Protein AF-A0A1Y3MZJ4-F1 (afdb_monomer_lite)

Radius of gyration: 15.77 Å; chains: 1; bounding box: 39×34×40 Å

Secondary structure (DSSP, 8-state):
------TTTTTT-EEEEEES---S--TTS------S--HHHHHHHHHHH-TTT-SSTTSEEEEEE--S-HHHHHHHHHHHHHHTTT-GGGEEEEE--EEEE---HHHHHHHHHHHHHT-EEEEE--SS--B----TT-EEEGGGSTT-EEEEEESTT-TTS-BSTT--EEEE-EEEEEEEETTEEEEEEEESHHHHHHHHHHHHHHHH-

Sequence (209 aa):
NNYYYPSSAGKGINIYIIDSGIKLDHSDFDTYEGTNYNQHGMMAASVSGGKIFGAAKKANIHMISVDNFYSSIYVALDYIKNKEEKNPHKTVISISLGSYHEYDFIFQYKINELTNAGIIIFASAGNENSKLIKDYQNFYYFGDYDNVITVGATAKTSEFTNFGEYVDIYGPGYVLTEFLVNGSVYSYRNYGTSFASPLIAGVIATIMS

Foldseek 3Di:
DDDDFDPCLLAQAEEEEEEQDADALDPFAHGDDDDDDDQLSQQLQCCQAGCPNHSRVNHHYHYDHDPLEPVSVLVVLVVVCVVCVPPLLRYEYEYEGWDWDAADVVSLVSLVSSVVSNYQAEWEQFFQLEADDLDRRTGTIPLSHPRYAYEWADDPCSSGTHDYPSHNYYFHFWGWGWGDDPSDIDTDTGGGSSNRRSNVSNNVSSVSD

Structure (mmCIF, N/CA/C/O backbone):
data_AF-A0A1Y3MZJ4-F1
#
_entry.id   AF-A0A1Y3MZJ4-F1
#
loop_
_atom_site.group_PDB
_atom_site.id
_atom_site.type_symbol
_atom_site.label_atom_id
_atom_site.label_alt_id
_atom_site.label_comp_id
_atom_site.label_asym_id
_atom_site.label_entity_id
_atom_site.label_seq_id
_atom_site.pdbx_PDB_ins_code
_atom_site.Cartn_x
_atom_site.Cartn_y
_atom_site.Cartn_z
_atom_site.occupancy
_atom_site.B_iso_or_equiv
_atom_site.auth_seq_id
_atom_site.auth_comp_id
_atom_site.auth_asym_id
_atom_site.auth_atom_id
_atom_site.pdbx_PDB_model_num
ATOM 1 N N . ASN A 1 1 ? -6.233 -13.201 -21.784 1.00 56.72 1 ASN A N 1
ATOM 2 C CA . ASN A 1 1 ? -5.786 -12.472 -20.578 1.00 56.72 1 ASN A CA 1
ATOM 3 C C . ASN A 1 1 ? -7.004 -11.954 -19.840 1.00 56.72 1 ASN A C 1
ATOM 5 O O . ASN A 1 1 ? -7.394 -10.820 -20.065 1.00 56.72 1 ASN A O 1
ATOM 9 N N . ASN A 1 2 ? -7.629 -12.800 -19.020 1.00 81.44 2 ASN A N 1
ATOM 10 C CA . ASN A 1 2 ? -8.812 -12.429 -18.243 1.00 81.44 2 ASN A CA 1
ATOM 11 C C . ASN A 1 2 ? -8.404 -12.296 -16.774 1.00 81.44 2 ASN A C 1
ATOM 13 O O . ASN A 1 2 ? -7.657 -13.140 -16.281 1.00 81.44 2 ASN A O 1
ATOM 17 N N . TYR A 1 3 ? -8.895 -11.260 -16.097 1.00 85.88 3 TYR A N 1
ATOM 18 C CA . TYR A 1 3 ? -8.812 -11.124 -14.645 1.00 85.88 3 TYR A CA 1
ATOM 19 C C . TYR A 1 3 ? -10.191 -11.446 -14.065 1.00 85.88 3 TYR A C 1
ATOM 21 O O . TYR A 1 3 ? -11.159 -10.747 -14.360 1.00 85.88 3 TYR A O 1
ATOM 29 N N . TYR A 1 4 ? -10.290 -12.535 -13.302 1.00 91.25 4 TYR A N 1
ATOM 30 C CA . TYR A 1 4 ? -11.527 -12.954 -12.642 1.00 91.25 4 TYR A CA 1
ATOM 31 C C . TYR A 1 4 ? -11.486 -12.508 -11.183 1.00 91.25 4 TYR A C 1
ATOM 33 O O . TYR A 1 4 ? -10.521 -12.798 -10.480 1.00 91.25 4 TYR A O 1
ATOM 41 N N . TYR A 1 5 ? -12.526 -11.810 -10.739 1.00 92.19 5 TYR A N 1
ATOM 42 C CA . TYR A 1 5 ? -12.617 -11.232 -9.400 1.00 92.19 5 TYR A CA 1
ATOM 43 C C . TYR A 1 5 ? -14.074 -11.246 -8.907 1.00 92.19 5 TYR A C 1
ATOM 45 O O . TYR A 1 5 ? -14.996 -11.266 -9.732 1.00 92.19 5 TYR A O 1
ATOM 53 N N . PRO A 1 6 ? -14.314 -11.249 -7.581 1.00 92.38 6 PRO A N 1
ATOM 54 C CA . PRO A 1 6 ? -15.659 -11.164 -7.021 1.00 92.38 6 PRO A CA 1
ATOM 55 C C . PRO A 1 6 ? -16.387 -9.898 -7.476 1.00 92.38 6 PRO A C 1
ATOM 57 O O . PRO A 1 6 ? -15.786 -8.836 -7.634 1.00 92.38 6 PRO A O 1
ATOM 60 N N . SER A 1 7 ? -17.709 -9.968 -7.631 1.00 94.69 7 SER A N 1
ATOM 61 C CA . SER A 1 7 ? -18.509 -8.815 -8.064 1.00 94.69 7 SER A CA 1
ATOM 62 C C . SER A 1 7 ? -18.514 -7.654 -7.056 1.00 94.69 7 SER A C 1
ATOM 64 O O . SER A 1 7 ? -18.783 -6.512 -7.460 1.00 94.69 7 SER A O 1
ATOM 66 N N . SER A 1 8 ? -18.201 -7.922 -5.778 1.00 96.31 8 SER A N 1
ATOM 67 C CA . SER A 1 8 ? -17.979 -6.909 -4.737 1.00 96.31 8 SER A CA 1
ATOM 68 C C . SER A 1 8 ? -16.782 -6.019 -5.070 1.00 96.31 8 SER A C 1
ATOM 70 O O . SER A 1 8 ? -16.892 -4.806 -4.915 1.00 96.31 8 SER A O 1
ATOM 72 N N . ALA A 1 9 ? -15.706 -6.580 -5.631 1.00 96.06 9 ALA A N 1
ATOM 73 C CA . ALA A 1 9 ? -14.541 -5.867 -6.160 1.00 96.06 9 ALA A CA 1
ATOM 74 C C . ALA A 1 9 ? -13.964 -4.793 -5.210 1.00 96.06 9 ALA A C 1
ATOM 76 O O . ALA A 1 9 ? -13.559 -3.726 -5.668 1.00 96.06 9 ALA A O 1
ATOM 77 N N . GLY A 1 10 ? -13.956 -5.043 -3.897 1.00 97.69 10 GLY A N 1
ATOM 78 C CA . GLY A 1 10 ? -13.458 -4.097 -2.893 1.00 97.69 10 GLY A CA 1
ATOM 79 C C . GLY A 1 10 ? -14.480 -3.062 -2.419 1.00 97.69 10 GLY A C 1
ATOM 80 O O . GLY A 1 10 ? -14.121 -2.150 -1.679 1.00 97.69 10 GLY A O 1
ATOM 81 N N . LYS A 1 11 ? -15.752 -3.163 -2.827 1.00 97.81 11 LYS A N 1
ATOM 82 C CA . LYS A 1 11 ? -16.788 -2.184 -2.469 1.00 97.81 11 LYS A CA 1
ATOM 83 C C . LYS A 1 11 ? -16.874 -1.977 -0.956 1.00 97.81 11 LYS A C 1
ATOM 85 O O . LYS A 1 11 ? -17.185 -2.899 -0.211 1.00 97.81 11 LYS A O 1
ATOM 90 N N . GLY A 1 12 ? -16.704 -0.726 -0.530 1.00 96.75 12 GLY A N 1
ATOM 91 C CA . GLY A 1 12 ? -16.801 -0.328 0.875 1.00 96.75 12 GLY A CA 1
ATOM 92 C C . GLY A 1 12 ? -15.527 -0.546 1.693 1.00 96.75 12 GLY A C 1
ATOM 93 O O . GLY A 1 12 ? -15.575 -0.322 2.900 1.00 96.75 12 GLY A O 1
ATOM 94 N N . ILE A 1 13 ? -14.427 -0.953 1.054 1.00 98.56 13 ILE A N 1
ATOM 95 C CA . ILE A 1 13 ? -13.092 -1.015 1.655 1.00 98.56 13 ILE A CA 1
ATOM 96 C C . ILE A 1 13 ? -12.306 0.231 1.254 1.00 98.56 13 ILE A C 1
ATOM 98 O O . ILE A 1 13 ? -12.326 0.646 0.093 1.00 98.56 13 ILE A O 1
ATOM 102 N N . ASN A 1 14 ? -11.632 0.830 2.228 1.00 98.38 14 ASN A N 1
ATOM 103 C CA . ASN A 1 14 ? -10.731 1.956 2.052 1.00 98.38 14 ASN A CA 1
ATOM 104 C C . ASN A 1 14 ? -9.316 1.436 1.778 1.00 98.38 14 ASN A C 1
ATOM 106 O O . ASN A 1 14 ? -8.778 0.651 2.557 1.00 98.38 14 ASN A O 1
ATOM 110 N N . ILE A 1 15 ? -8.708 1.889 0.685 1.00 98.31 15 ILE A N 1
ATOM 111 C CA . ILE A 1 15 ? -7.300 1.643 0.368 1.00 98.31 15 ILE A CA 1
ATOM 112 C C . ILE A 1 15 ? -6.575 2.981 0.461 1.00 98.31 15 ILE A C 1
ATOM 114 O O . ILE A 1 15 ? -6.748 3.845 -0.401 1.00 98.31 15 ILE A O 1
ATOM 118 N N . TYR A 1 16 ? -5.761 3.146 1.498 1.00 97.75 16 TYR A N 1
ATOM 119 C CA . TYR A 1 16 ? -4.862 4.285 1.623 1.00 97.75 16 TYR A CA 1
ATOM 120 C C . TYR A 1 16 ? -3.547 3.989 0.915 1.00 97.75 16 TYR A C 1
ATOM 122 O O . TYR A 1 16 ? -2.858 3.024 1.237 1.00 97.75 16 TYR A O 1
ATOM 130 N N . ILE A 1 17 ? -3.185 4.840 -0.034 1.00 96.50 17 ILE A N 1
ATOM 131 C CA . ILE A 1 17 ? -1.880 4.833 -0.680 1.00 96.50 17 ILE A CA 1
ATOM 132 C C . ILE A 1 17 ? -1.070 5.967 -0.054 1.00 96.50 17 ILE A C 1
ATOM 134 O O . ILE A 1 17 ? -1.423 7.135 -0.214 1.00 96.50 17 ILE A O 1
ATOM 138 N N . ILE A 1 18 ? -0.018 5.624 0.690 1.00 94.81 18 ILE A N 1
ATOM 139 C CA . ILE A 1 18 ? 0.955 6.594 1.201 1.00 94.81 18 ILE A CA 1
ATOM 140 C C . ILE A 1 18 ? 2.094 6.643 0.188 1.00 94.81 18 ILE A C 1
ATOM 142 O O . ILE A 1 18 ? 2.888 5.707 0.082 1.00 94.81 18 ILE A O 1
ATOM 146 N N . ASP A 1 19 ? 2.127 7.716 -0.593 1.00 91.31 19 ASP A N 1
ATOM 147 C CA . ASP A 1 19 ? 3.085 7.906 -1.678 1.00 91.31 19 ASP A CA 1
ATOM 148 C C . ASP A 1 19 ? 3.299 9.410 -1.913 1.00 91.31 19 ASP A C 1
ATOM 150 O O . ASP A 1 19 ? 2.952 10.257 -1.099 1.00 91.31 19 ASP A O 1
ATOM 154 N N . SER A 1 20 ? 3.849 9.762 -3.057 1.00 74.38 20 SER A N 1
ATOM 155 C CA . SER A 1 20 ? 4.220 11.105 -3.481 1.00 74.38 20 SER A CA 1
ATOM 156 C C . SER A 1 20 ? 3.080 11.882 -4.174 1.00 74.38 20 SER A C 1
ATOM 158 O O . SER A 1 20 ? 3.331 12.890 -4.834 1.00 74.38 20 SER A O 1
ATOM 160 N N . GLY A 1 21 ? 1.823 11.432 -4.015 1.00 66.50 21 GLY A N 1
ATOM 161 C CA . GLY A 1 21 ? 0.603 12.149 -4.428 1.00 66.50 21 GLY A CA 1
ATOM 162 C C . GLY A 1 21 ? -0.174 11.549 -5.618 1.00 66.50 21 GLY A C 1
ATOM 163 O O . GLY A 1 21 ? 0.277 10.620 -6.286 1.00 66.50 21 GLY A O 1
ATOM 164 N N . ILE A 1 22 ? -1.376 12.090 -5.887 1.00 60.28 22 ILE A N 1
ATOM 165 C CA . ILE A 1 22 ? -2.246 11.787 -7.049 1.00 60.28 22 ILE A CA 1
ATOM 166 C C . ILE A 1 22 ? -2.694 13.105 -7.688 1.00 60.28 22 ILE A C 1
ATOM 168 O O . ILE A 1 22 ? -3.007 14.063 -6.983 1.00 60.28 22 ILE A O 1
ATOM 172 N N . LYS A 1 23 ? -2.789 13.140 -9.026 1.00 55.78 23 LYS A N 1
ATOM 173 C CA . LYS A 1 23 ? -3.451 14.231 -9.755 1.00 55.78 23 LYS A CA 1
ATOM 174 C C . LYS A 1 23 ? -4.944 13.942 -9.943 1.00 55.78 23 LYS A C 1
ATOM 176 O O . LYS A 1 23 ? -5.327 12.875 -10.409 1.00 55.78 23 LYS A O 1
ATOM 181 N N . LEU A 1 24 ? -5.765 14.941 -9.637 1.00 60.50 24 LEU A N 1
ATOM 182 C CA . LEU A 1 24 ? -7.187 14.793 -9.310 1.00 60.50 24 LEU A CA 1
ATOM 183 C C . LEU A 1 24 ? -8.156 14.939 -10.480 1.00 60.50 24 LEU A C 1
ATOM 185 O O . LEU A 1 24 ? -9.349 15.023 -10.258 1.00 60.50 24 LEU A O 1
ATOM 189 N N . ASP A 1 25 ? -7.662 14.895 -11.714 1.00 57.97 25 ASP A N 1
ATOM 190 C CA . ASP A 1 25 ? -8.491 14.869 -12.925 1.00 57.97 25 ASP A CA 1
ATOM 191 C C . ASP A 1 25 ? -8.202 13.593 -13.732 1.00 57.97 25 ASP A C 1
ATOM 193 O O . ASP A 1 25 ? -7.981 13.635 -14.944 1.00 57.97 25 ASP A O 1
ATOM 197 N N . HIS A 1 26 ? -8.104 12.445 -13.051 1.00 55.84 26 HIS A N 1
ATOM 198 C CA . HIS A 1 26 ? -7.892 11.147 -13.695 1.00 55.84 26 HIS A CA 1
ATOM 199 C C . HIS A 1 26 ? -9.198 10.369 -13.735 1.00 55.84 26 HIS A C 1
ATOM 201 O O . HIS A 1 26 ? -9.797 10.104 -12.699 1.00 55.84 26 HIS A O 1
ATOM 207 N N . SER A 1 27 ? -9.580 9.878 -14.913 1.00 63.12 27 SER A N 1
ATOM 208 C CA . SER A 1 27 ? -10.789 9.054 -15.093 1.00 63.12 27 SER A CA 1
ATOM 209 C C . SER A 1 27 ? -10.840 7.760 -14.253 1.00 63.12 27 SER A C 1
ATOM 211 O O . SER A 1 27 ? -11.889 7.117 -14.156 1.00 63.12 27 SER A O 1
ATOM 213 N N . ASP A 1 28 ? -9.722 7.410 -13.612 1.00 58.75 28 ASP A N 1
ATOM 214 C CA . ASP A 1 28 ? -9.527 6.172 -12.852 1.00 58.75 28 ASP A CA 1
ATOM 215 C C . ASP A 1 28 ? -9.888 6.359 -11.358 1.00 58.75 28 ASP A C 1
ATOM 217 O O . ASP A 1 28 ? -10.124 5.363 -10.680 1.00 58.75 28 ASP A O 1
ATOM 221 N N . PHE A 1 29 ? -10.044 7.605 -10.862 1.00 57.31 29 PHE A N 1
ATOM 222 C CA . PHE A 1 29 ? -10.305 7.932 -9.442 1.00 57.31 29 PHE A CA 1
ATOM 223 C C . PHE A 1 29 ? -11.439 8.961 -9.240 1.00 57.31 29 PHE A C 1
ATOM 225 O O . PHE A 1 29 ? -11.755 9.726 -10.150 1.00 57.31 29 PHE A O 1
ATOM 232 N N . ASP A 1 30 ? -12.019 8.996 -8.033 1.00 46.81 30 ASP A N 1
ATOM 233 C CA . ASP A 1 30 ? -12.902 10.073 -7.543 1.00 46.81 30 ASP A CA 1
ATOM 234 C C . ASP A 1 30 ? -12.058 11.120 -6.763 1.00 46.81 30 ASP A C 1
ATOM 236 O O . ASP A 1 30 ? -11.029 10.777 -6.182 1.00 46.81 30 ASP A O 1
ATOM 240 N N . THR A 1 31 ? -12.420 12.409 -6.792 1.00 42.94 31 THR A N 1
ATOM 241 C CA . THR A 1 31 ? -11.481 13.535 -6.557 1.00 42.94 31 THR A CA 1
ATOM 242 C C . THR A 1 31 ? -11.418 14.058 -5.098 1.00 42.94 31 THR A C 1
ATOM 244 O O . THR A 1 31 ? -12.450 14.252 -4.460 1.00 42.94 31 THR A O 1
ATOM 247 N N . TYR A 1 32 ? -10.209 14.332 -4.562 1.00 42.41 32 TYR A N 1
ATOM 248 C CA . TYR A 1 32 ? -9.945 15.060 -3.292 1.00 42.41 32 TYR A CA 1
ATOM 249 C C . TYR A 1 32 ? -8.572 15.775 -3.304 1.00 42.41 32 TYR A C 1
ATOM 251 O O . TYR A 1 32 ? -7.587 15.142 -3.654 1.00 42.41 32 TYR A O 1
ATOM 259 N N . GLU A 1 33 ? -8.491 17.058 -2.908 1.00 37.47 33 GLU A N 1
ATOM 260 C CA . GLU A 1 33 ? -7.301 17.941 -3.024 1.00 37.47 33 GLU A CA 1
ATOM 261 C C . GLU A 1 33 ? -5.979 17.370 -2.453 1.00 37.47 33 GLU A C 1
ATOM 263 O O . GLU A 1 33 ? -5.905 16.951 -1.300 1.00 37.47 33 GLU A O 1
ATOM 268 N N . GLY A 1 34 ? -4.906 17.413 -3.257 1.00 42.31 34 GLY A N 1
ATOM 269 C CA . GLY A 1 34 ? -3.565 16.910 -2.948 1.00 42.31 34 GLY A CA 1
ATOM 270 C C . GLY A 1 34 ? -2.482 17.646 -3.752 1.00 42.31 34 GLY A C 1
ATOM 271 O O . GLY A 1 34 ? -2.758 18.221 -4.807 1.00 42.31 34 GLY A O 1
ATOM 272 N N . THR A 1 35 ? -1.261 17.687 -3.214 1.00 41.69 35 THR A N 1
ATOM 273 C CA . THR A 1 35 ? -0.122 18.493 -3.690 1.00 41.69 35 THR A CA 1
ATOM 274 C C . THR A 1 35 ? 0.555 17.946 -4.962 1.00 41.69 35 THR A C 1
ATOM 276 O O . THR A 1 35 ? 0.310 16.833 -5.418 1.00 41.69 35 THR A O 1
ATOM 279 N N . ASN A 1 36 ? 1.386 18.792 -5.582 1.00 47.44 36 ASN A N 1
ATOM 280 C CA . ASN A 1 36 ? 1.939 18.629 -6.929 1.00 47.44 36 ASN A CA 1
ATOM 281 C C . ASN A 1 36 ? 2.998 17.506 -7.087 1.00 47.44 36 ASN A C 1
ATOM 283 O O . ASN A 1 36 ? 4.015 17.507 -6.404 1.00 47.44 36 ASN A O 1
ATOM 287 N N . TYR A 1 37 ? 2.780 16.693 -8.132 1.00 51.88 37 TYR A N 1
ATOM 288 C CA . TYR A 1 37 ? 3.683 15.832 -8.922 1.00 51.88 37 TYR A CA 1
ATOM 289 C C . TYR A 1 37 ? 4.456 14.680 -8.255 1.00 51.88 37 TYR A C 1
ATOM 291 O O . TYR A 1 37 ? 5.655 14.784 -8.008 1.00 51.88 37 TYR A O 1
ATOM 299 N N . ASN A 1 38 ? 3.855 13.486 -8.299 1.00 62.56 38 ASN A N 1
ATOM 300 C CA . ASN A 1 38 ? 4.551 12.299 -8.800 1.00 62.56 38 ASN A CA 1
ATOM 301 C C . ASN A 1 38 ? 3.565 11.328 -9.470 1.00 62.56 38 ASN A C 1
ATOM 303 O O . ASN A 1 38 ? 2.469 11.073 -8.978 1.00 62.56 38 ASN A O 1
ATOM 307 N N . GLN A 1 39 ? 3.955 10.782 -10.621 1.00 81.69 39 GLN A N 1
ATOM 308 C CA . GLN A 1 39 ? 3.193 9.742 -11.312 1.00 81.69 39 GLN A CA 1
ATOM 309 C C . GLN A 1 39 ? 3.188 8.435 -10.512 1.00 81.69 39 GLN A C 1
ATOM 311 O O . GLN A 1 39 ? 2.255 7.655 -10.651 1.00 81.69 39 GLN A O 1
ATOM 316 N N . HIS A 1 40 ? 4.188 8.212 -9.658 1.00 89.75 40 HIS A N 1
ATOM 317 C CA . HIS A 1 40 ? 4.358 6.978 -8.902 1.00 89.75 40 HIS A CA 1
ATOM 318 C C . HIS A 1 40 ? 3.142 6.633 -8.025 1.00 89.75 40 HIS A C 1
ATOM 320 O O . HIS A 1 40 ? 2.563 5.561 -8.195 1.00 89.75 40 HIS A O 1
ATOM 326 N N . GLY A 1 41 ? 2.673 7.560 -7.183 1.00 90.00 41 GLY A N 1
ATOM 327 C CA . GLY A 1 41 ? 1.499 7.334 -6.332 1.00 90.00 41 GLY A CA 1
ATOM 328 C C . GLY A 1 41 ? 0.212 7.083 -7.120 1.00 90.00 41 GLY A C 1
ATOM 329 O O . GLY A 1 41 ? -0.605 6.244 -6.749 1.00 90.00 41 GLY A O 1
ATOM 330 N N . MET A 1 42 ? 0.060 7.749 -8.263 1.00 89.19 42 MET A N 1
ATOM 331 C CA . MET A 1 42 ? -1.049 7.532 -9.193 1.00 89.19 42 MET A CA 1
ATOM 332 C C . MET A 1 42 ? -0.980 6.155 -9.869 1.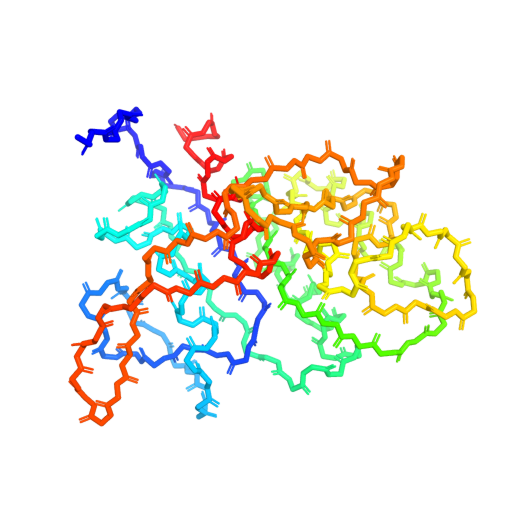00 89.19 42 MET A C 1
ATOM 334 O O . MET A 1 42 ? -1.993 5.466 -9.959 1.00 89.19 42 MET A O 1
ATOM 338 N N . MET A 1 43 ? 0.213 5.712 -10.268 1.00 93.00 43 MET A N 1
ATOM 339 C CA . MET A 1 43 ? 0.437 4.367 -10.798 1.00 93.00 43 MET A CA 1
ATOM 340 C C . MET A 1 43 ? 0.153 3.290 -9.740 1.00 93.00 43 MET A C 1
ATOM 342 O O . MET A 1 43 ? -0.484 2.285 -10.057 1.00 93.00 43 MET A O 1
ATOM 346 N N . ALA A 1 44 ? 0.575 3.512 -8.490 1.00 95.06 44 ALA A N 1
ATOM 347 C CA . ALA A 1 44 ? 0.281 2.640 -7.352 1.00 95.06 44 ALA A CA 1
ATOM 348 C C . ALA A 1 44 ? -1.231 2.553 -7.082 1.00 95.06 44 ALA A C 1
ATOM 350 O O . ALA A 1 44 ? -1.785 1.462 -6.954 1.00 95.06 44 ALA A O 1
ATOM 351 N N . ALA A 1 45 ? -1.926 3.691 -7.078 1.00 94.25 45 ALA A N 1
ATOM 352 C CA . ALA A 1 45 ? -3.379 3.745 -6.951 1.00 94.25 45 ALA A CA 1
ATOM 353 C C . ALA A 1 45 ? -4.106 3.040 -8.112 1.00 94.25 45 ALA A C 1
ATOM 355 O O . ALA A 1 45 ? -5.113 2.358 -7.903 1.00 94.25 45 ALA A O 1
ATOM 356 N N . SER A 1 46 ? -3.577 3.154 -9.334 1.00 94.62 46 SER A N 1
ATOM 357 C CA . SER A 1 46 ? -4.178 2.544 -10.523 1.00 94.62 46 SER A CA 1
ATOM 358 C C . SER A 1 46 ? -4.178 1.018 -10.430 1.00 94.62 46 SER A C 1
ATOM 360 O O . SER A 1 46 ? -5.180 0.383 -10.750 1.00 94.62 46 SER A O 1
ATOM 362 N N . VAL A 1 47 ? -3.103 0.408 -9.917 1.00 96.62 47 VAL A N 1
ATOM 363 C CA . VAL A 1 47 ? -3.018 -1.059 -9.769 1.00 96.62 47 VAL A CA 1
ATOM 364 C C . VAL A 1 47 ? -3.730 -1.600 -8.531 1.00 96.62 47 VAL A C 1
ATOM 366 O O . VAL A 1 47 ? -4.121 -2.770 -8.522 1.00 96.62 47 VAL A O 1
ATOM 369 N N . SER A 1 48 ? -3.950 -0.778 -7.502 1.00 97.38 48 SER A N 1
ATOM 370 C CA . SER A 1 48 ? -4.695 -1.199 -6.313 1.00 97.38 48 SER A CA 1
ATOM 371 C C . SER A 1 48 ? -6.202 -1.213 -6.564 1.00 97.38 48 SER A C 1
ATOM 373 O O . SER A 1 48 ? -6.830 -2.263 -6.425 1.00 97.38 48 SER A O 1
ATOM 375 N N . GLY A 1 49 ? -6.784 -0.089 -6.989 1.00 95.62 49 GLY A N 1
ATOM 376 C CA . GLY A 1 49 ? -8.238 0.059 -7.136 1.00 95.62 49 GLY A CA 1
ATOM 377 C C . GLY A 1 49 ? -8.698 0.874 -8.338 1.00 95.62 49 GLY A C 1
ATOM 378 O O . GLY A 1 49 ? -9.884 1.182 -8.433 1.00 95.62 49 GLY A O 1
ATOM 379 N N . GLY A 1 50 ? -7.804 1.168 -9.284 1.00 92.62 50 GLY A N 1
ATOM 380 C CA . GLY A 1 50 ? -8.186 1.722 -10.579 1.00 92.62 50 GLY A CA 1
ATOM 381 C C . GLY A 1 50 ? -9.256 0.883 -11.292 1.00 92.62 50 GLY A C 1
ATOM 382 O O . GLY A 1 50 ? -9.271 -0.354 -11.254 1.00 92.62 50 GLY A O 1
ATOM 383 N N . LYS A 1 51 ? -10.159 1.550 -12.002 1.00 90.38 51 LYS A N 1
ATOM 384 C CA . LYS A 1 51 ? -11.218 0.939 -12.813 1.00 90.38 51 LYS A CA 1
ATOM 385 C C . LYS A 1 51 ? -10.625 0.067 -13.918 1.00 90.38 51 LYS A C 1
ATOM 387 O O . LYS A 1 51 ? -11.165 -1.012 -14.188 1.00 90.38 51 LYS A O 1
ATOM 392 N N . ILE A 1 52 ? -9.496 0.462 -14.509 1.00 90.19 52 ILE A N 1
ATOM 393 C CA . ILE A 1 52 ? -8.891 -0.249 -15.648 1.00 90.19 52 ILE A CA 1
ATOM 394 C C . ILE A 1 52 ? -7.921 -1.345 -15.186 1.00 90.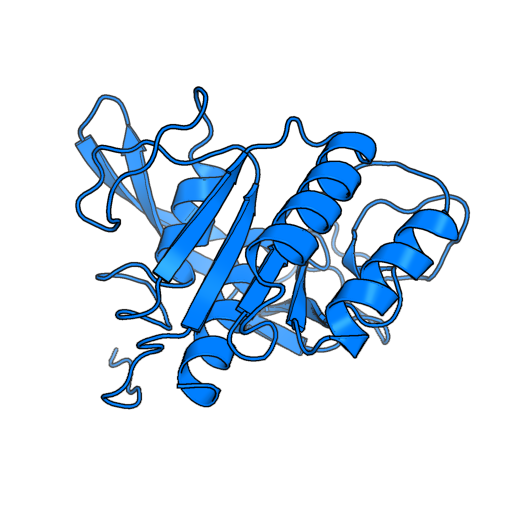19 52 ILE A C 1
ATOM 396 O O . ILE A 1 52 ? -8.203 -2.529 -15.406 1.00 90.19 52 ILE A O 1
ATOM 400 N N . PHE A 1 53 ? -6.842 -1.002 -14.477 1.00 93.56 53 PHE A N 1
ATOM 401 C CA . PHE A 1 53 ? -5.811 -1.973 -14.063 1.00 93.56 53 PHE A CA 1
ATOM 402 C C . PHE A 1 53 ? -5.890 -2.423 -12.601 1.00 93.56 53 PHE A C 1
ATOM 404 O O . PHE A 1 53 ? -5.170 -3.343 -12.217 1.00 93.56 53 PHE A O 1
ATOM 411 N N . GLY A 1 54 ? -6.796 -1.848 -11.810 1.00 95.62 54 GLY A N 1
ATOM 412 C CA . GLY A 1 54 ? -6.891 -2.141 -10.385 1.00 95.62 54 GLY A CA 1
ATOM 413 C C . GLY A 1 54 ? -7.433 -3.529 -10.080 1.00 95.62 54 GLY A C 1
ATOM 414 O O . GLY A 1 54 ? -8.326 -4.029 -10.781 1.00 95.62 54 GLY A O 1
ATOM 415 N N . ALA A 1 55 ? -6.920 -4.116 -8.999 1.00 97.31 55 ALA A N 1
ATOM 416 C CA . ALA A 1 55 ? -7.444 -5.345 -8.414 1.00 97.31 55 ALA A CA 1
ATOM 417 C C . ALA A 1 55 ? -8.823 -5.118 -7.756 1.00 97.31 55 ALA A C 1
ATOM 419 O O . ALA A 1 55 ? -9.776 -5.850 -8.027 1.00 97.31 55 ALA A O 1
ATOM 420 N N . ALA A 1 56 ? -8.968 -4.053 -6.963 1.00 97.81 56 ALA A N 1
ATOM 421 C CA . ALA A 1 56 ? -10.186 -3.689 -6.235 1.00 97.81 56 ALA A CA 1
ATOM 422 C C . ALA A 1 56 ? -10.948 -2.535 -6.899 1.00 97.81 56 ALA A C 1
ATOM 424 O O . ALA A 1 56 ? -11.022 -1.424 -6.381 1.00 97.81 56 ALA A O 1
ATOM 425 N N . LYS A 1 57 ? -11.552 -2.807 -8.056 1.00 96.12 57 LYS A N 1
ATOM 426 C CA . LYS A 1 57 ? -12.171 -1.797 -8.941 1.00 96.12 57 LYS A CA 1
ATOM 427 C C . LYS A 1 57 ? -13.326 -0.976 -8.345 1.00 96.12 57 LYS A C 1
ATOM 429 O O . LYS A 1 57 ? -13.840 -0.082 -9.014 1.00 96.12 57 LYS A O 1
ATOM 434 N N . LYS A 1 58 ? -13.822 -1.332 -7.159 1.00 96.69 58 LYS A N 1
ATOM 435 C CA . LYS A 1 58 ? -14.906 -0.638 -6.443 1.00 96.69 58 LYS A CA 1
ATOM 436 C C . LYS A 1 58 ? -14.493 -0.185 -5.037 1.00 96.69 58 LYS A C 1
ATOM 438 O O . LYS A 1 58 ? -15.367 0.239 -4.281 1.00 96.69 58 LYS A O 1
ATOM 443 N N . ALA A 1 59 ? -13.218 -0.310 -4.671 1.00 97.75 59 ALA A N 1
ATOM 444 C CA . ALA A 1 59 ? -12.712 0.215 -3.409 1.00 97.75 59 ALA A CA 1
ATOM 445 C C . ALA A 1 59 ? -12.646 1.746 -3.417 1.00 97.75 59 ALA A C 1
ATOM 447 O O . ALA A 1 59 ? -12.576 2.377 -4.472 1.00 97.75 59 ALA A O 1
ATOM 448 N N . ASN A 1 60 ? -12.645 2.334 -2.223 1.00 95.94 60 ASN A N 1
ATOM 449 C CA . ASN A 1 60 ? -12.421 3.762 -2.047 1.00 95.94 60 ASN A CA 1
ATOM 450 C 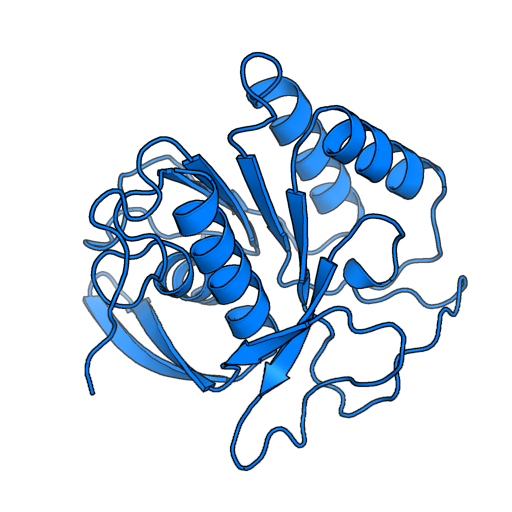C . ASN A 1 60 ? -10.908 3.997 -1.970 1.00 95.94 60 ASN A C 1
ATOM 452 O O . ASN A 1 60 ? -10.270 3.594 -0.995 1.00 95.94 60 ASN A O 1
ATOM 456 N N . ILE A 1 61 ? -10.331 4.627 -2.990 1.00 95.00 61 ILE A N 1
ATOM 457 C CA . ILE A 1 61 ? -8.915 4.998 -2.986 1.00 95.00 61 ILE A CA 1
ATOM 458 C C . ILE A 1 61 ? -8.735 6.329 -2.258 1.00 95.00 61 ILE A C 1
ATOM 460 O O . ILE A 1 61 ? -9.368 7.323 -2.609 1.00 95.00 61 ILE A O 1
ATOM 464 N N . HIS A 1 62 ? -7.823 6.356 -1.289 1.00 93.31 62 HIS A N 1
ATOM 465 C CA . HIS A 1 62 ? -7.400 7.559 -0.578 1.00 93.31 62 HIS A CA 1
ATOM 466 C C . HIS A 1 62 ? -5.897 7.740 -0.773 1.00 93.31 62 HIS A C 1
ATOM 468 O O . HIS A 1 62 ? -5.125 6.832 -0.480 1.00 93.31 62 HIS A O 1
ATOM 474 N N . MET A 1 63 ? -5.456 8.902 -1.246 1.00 90.81 63 MET A N 1
ATOM 475 C CA . MET A 1 63 ? -4.029 9.220 -1.330 1.00 90.81 63 MET A CA 1
ATOM 476 C C . MET A 1 63 ? -3.608 10.084 -0.150 1.00 90.81 63 MET A C 1
ATOM 478 O O . MET A 1 63 ? -4.214 11.127 0.094 1.00 90.81 63 MET A O 1
ATOM 482 N N . ILE A 1 64 ? -2.526 9.694 0.520 1.00 90.81 64 ILE A N 1
ATOM 483 C CA . ILE A 1 64 ? -1.812 10.541 1.472 1.00 90.81 64 ILE A CA 1
ATOM 484 C C . ILE A 1 64 ? -0.461 10.887 0.857 1.00 90.81 64 ILE A C 1
ATOM 486 O O . ILE A 1 64 ? 0.440 10.052 0.801 1.00 90.81 64 ILE A O 1
ATOM 490 N N . SER A 1 65 ? -0.346 12.122 0.366 1.00 86.75 65 SER A N 1
ATOM 491 C CA . SER A 1 65 ? 0.900 12.615 -0.212 1.00 86.75 65 SER A CA 1
ATOM 492 C C . SER A 1 65 ? 1.909 12.925 0.891 1.00 86.75 65 SER A C 1
ATOM 494 O O . SER A 1 65 ? 1.613 13.716 1.787 1.00 86.75 65 SER A O 1
ATOM 496 N N . VAL A 1 66 ? 3.109 12.363 0.790 1.00 85.75 66 VAL A N 1
ATOM 497 C CA . VAL A 1 66 ? 4.243 12.622 1.687 1.00 85.75 66 VAL A CA 1
ATOM 498 C C . VAL A 1 66 ? 5.483 13.023 0.887 1.00 85.75 66 VAL A C 1
ATOM 500 O O . VAL A 1 66 ? 5.577 12.790 -0.315 1.00 85.75 66 VAL A O 1
ATOM 503 N N . ASP A 1 67 ? 6.450 13.632 1.562 1.00 80.12 67 ASP A N 1
ATOM 504 C CA . ASP A 1 67 ? 7.748 14.058 1.021 1.00 80.12 67 ASP A CA 1
ATOM 505 C C . ASP A 1 67 ? 8.852 12.995 1.198 1.00 80.12 67 ASP A C 1
ATOM 507 O O . ASP A 1 67 ? 10.041 13.298 1.127 1.00 80.12 67 ASP A O 1
ATOM 511 N N . ASN A 1 68 ? 8.454 11.737 1.413 1.00 78.38 68 ASN A N 1
ATOM 512 C CA . ASN A 1 68 ? 9.316 10.575 1.656 1.00 78.38 68 ASN A CA 1
ATOM 513 C C . ASN A 1 68 ? 10.224 10.685 2.893 1.00 78.38 68 ASN A C 1
ATOM 515 O O . ASN A 1 68 ? 11.101 9.837 3.085 1.00 78.38 68 ASN A O 1
ATOM 519 N N . PHE A 1 69 ? 10.005 11.668 3.771 1.00 85.00 69 PHE A N 1
ATOM 520 C CA . PHE A 1 69 ? 10.607 11.645 5.096 1.00 85.00 69 PHE A CA 1
ATOM 521 C C . PHE A 1 69 ? 9.849 10.687 6.009 1.00 85.00 69 PHE A C 1
ATOM 523 O O . PHE A 1 69 ? 8.618 10.655 6.054 1.00 85.00 69 PHE A O 1
ATOM 530 N N . TYR A 1 70 ? 10.621 9.939 6.789 1.00 88.19 70 TYR A N 1
ATOM 531 C CA . TYR A 1 70 ? 10.137 9.050 7.836 1.00 88.19 70 TYR A CA 1
ATOM 532 C C . TYR A 1 70 ? 9.080 9.709 8.753 1.00 88.19 70 TYR A C 1
ATOM 534 O O . TYR A 1 70 ? 8.025 9.130 9.017 1.00 88.19 70 TYR A O 1
ATOM 542 N N . SER A 1 71 ? 9.305 10.963 9.164 1.00 89.38 71 SER A N 1
ATOM 543 C CA . SER A 1 71 ? 8.371 11.726 10.005 1.00 89.38 71 SER A CA 1
ATOM 544 C C . SER A 1 71 ? 7.013 11.959 9.335 1.00 89.38 71 SER A C 1
ATOM 546 O O . SER A 1 71 ? 5.978 11.858 9.993 1.00 89.38 71 SER A O 1
ATOM 548 N N . SER A 1 72 ? 6.987 12.227 8.030 1.00 88.81 72 SER A N 1
ATOM 549 C CA . SER A 1 72 ? 5.747 12.434 7.274 1.00 88.81 72 SER A CA 1
ATOM 550 C C . SER A 1 72 ? 4.918 11.158 7.178 1.00 88.81 72 SER A C 1
ATOM 552 O O . SER A 1 72 ? 3.690 11.209 7.229 1.00 88.81 72 SER A O 1
ATOM 554 N N . ILE A 1 73 ? 5.576 9.999 7.113 1.00 92.81 73 ILE A N 1
ATOM 555 C CA . ILE A 1 73 ? 4.907 8.694 7.099 1.00 92.81 73 ILE A CA 1
ATOM 556 C C . ILE A 1 73 ? 4.313 8.390 8.477 1.00 92.81 73 ILE A C 1
ATOM 558 O O . ILE A 1 73 ? 3.169 7.948 8.558 1.00 92.81 73 ILE A O 1
ATOM 562 N N . TYR A 1 74 ? 5.013 8.723 9.565 1.00 94.12 74 TYR A N 1
ATOM 563 C CA . TYR A 1 74 ? 4.448 8.619 10.914 1.00 94.12 74 TYR A CA 1
ATOM 564 C C . TYR A 1 74 ? 3.174 9.469 11.071 1.00 94.12 74 TYR A C 1
ATOM 566 O O . TYR A 1 74 ? 2.148 8.981 11.551 1.00 94.12 74 TYR A O 1
ATOM 574 N N . VAL A 1 75 ? 3.213 10.729 10.620 1.00 93.88 75 VAL A N 1
ATOM 575 C CA . VAL A 1 75 ? 2.054 11.642 10.653 1.00 93.88 75 VAL A CA 1
ATOM 576 C C . VAL A 1 75 ? 0.906 11.115 9.786 1.00 93.88 75 VAL A C 1
ATOM 578 O O . VAL A 1 75 ? -0.254 11.199 10.191 1.00 93.88 75 VAL A O 1
ATOM 581 N N . ALA A 1 76 ? 1.208 10.523 8.628 1.00 95.50 76 ALA A N 1
ATOM 582 C CA . ALA A 1 76 ? 0.212 9.885 7.771 1.00 95.50 76 ALA A CA 1
ATOM 583 C C . ALA A 1 76 ? -0.488 8.707 8.470 1.00 95.50 76 ALA A C 1
ATOM 585 O O . ALA A 1 76 ? -1.716 8.619 8.433 1.00 95.50 76 ALA A O 1
ATOM 586 N N . LEU A 1 77 ? 0.264 7.832 9.147 1.00 97.44 77 LEU A N 1
ATOM 587 C CA . LEU A 1 77 ? -0.309 6.717 9.909 1.00 97.44 77 LEU A CA 1
ATOM 588 C C . LEU A 1 77 ? -1.202 7.211 11.055 1.00 97.44 77 LEU A C 1
ATOM 590 O O . LEU A 1 77 ? -2.301 6.686 11.243 1.00 97.44 77 LEU A O 1
ATOM 594 N N . ASP A 1 78 ? -0.776 8.246 11.785 1.00 96.75 78 ASP A N 1
ATOM 595 C CA . ASP A 1 78 ? -1.590 8.842 12.851 1.00 96.75 78 ASP A CA 1
ATOM 596 C C . ASP A 1 78 ? -2.891 9.456 12.312 1.00 96.75 78 ASP A C 1
ATOM 598 O O . ASP A 1 78 ? -3.975 9.218 12.855 1.00 96.75 78 ASP A O 1
ATOM 602 N N . TYR A 1 79 ? -2.808 10.169 11.186 1.00 97.06 79 TYR A N 1
ATOM 603 C CA . TYR A 1 79 ? -3.978 10.703 10.496 1.00 97.06 79 TYR A CA 1
ATOM 604 C C . TYR A 1 79 ? -4.967 9.597 10.106 1.00 97.06 79 TYR A C 1
ATOM 606 O O . TYR A 1 79 ? -6.153 9.708 10.422 1.00 97.06 79 TYR A O 1
ATOM 614 N N . ILE A 1 80 ? -4.499 8.521 9.459 1.00 97.75 80 ILE A N 1
ATOM 615 C CA . ILE A 1 80 ? -5.363 7.416 9.008 1.00 97.75 80 ILE A CA 1
ATOM 616 C C . ILE A 1 80 ? -6.025 6.731 10.203 1.00 97.75 80 ILE A C 1
ATOM 618 O O . ILE A 1 80 ? -7.235 6.503 10.183 1.00 97.75 80 ILE A O 1
ATOM 622 N N . LYS A 1 81 ? -5.270 6.466 11.276 1.00 97.31 81 LYS A N 1
ATOM 623 C CA . LYS A 1 81 ? -5.813 5.865 12.500 1.00 97.31 81 LYS A CA 1
ATOM 624 C C . LYS A 1 81 ? -6.971 6.684 13.067 1.00 97.31 81 LYS A C 1
ATOM 626 O O . LYS A 1 81 ? -7.995 6.120 13.445 1.00 97.31 81 LYS A O 1
ATOM 631 N N . ASN A 1 82 ? -6.816 8.006 13.135 1.00 96.19 82 ASN A N 1
ATOM 632 C CA . ASN A 1 82 ? -7.854 8.891 13.666 1.00 96.19 82 ASN A CA 1
ATOM 633 C C . ASN A 1 82 ? -9.037 9.021 12.694 1.00 96.19 82 ASN A C 1
ATOM 635 O O . ASN A 1 82 ? -10.191 9.077 13.115 1.00 96.19 82 ASN A O 1
ATOM 639 N N . LYS A 1 83 ? -8.769 9.031 11.384 1.00 96.81 83 LYS A N 1
ATOM 640 C CA . LYS A 1 83 ? -9.799 9.109 10.343 1.00 96.81 83 LYS A CA 1
ATOM 641 C C . LYS A 1 83 ? -10.707 7.877 10.330 1.00 96.81 83 LYS A C 1
ATOM 643 O O . LYS A 1 83 ? -11.921 8.020 10.181 1.00 96.81 83 LYS A O 1
ATOM 648 N N . GLU A 1 84 ? -10.124 6.699 10.520 1.00 97.38 84 GLU A N 1
ATOM 649 C CA . GLU A 1 84 ? -10.795 5.404 10.395 1.00 97.38 84 GLU A CA 1
ATOM 650 C C . GLU A 1 84 ? -11.253 4.813 11.736 1.00 97.38 84 GLU A C 1
ATOM 652 O O . GLU A 1 84 ? -11.712 3.675 11.770 1.00 97.38 84 GLU A O 1
ATOM 657 N N . GLU A 1 85 ? -11.222 5.586 12.829 1.00 95.69 85 GLU A N 1
ATOM 658 C CA . GLU A 1 85 ? -11.578 5.146 14.192 1.00 95.69 85 GLU A CA 1
ATOM 659 C C . GLU A 1 85 ? -12.925 4.399 14.265 1.00 95.69 85 GLU A C 1
ATOM 661 O O . GLU A 1 85 ? -13.090 3.463 15.046 1.00 95.69 85 GLU A O 1
ATOM 666 N N . LYS A 1 86 ? -13.895 4.775 13.422 1.00 95.94 86 LYS A N 1
ATOM 667 C CA . LYS A 1 86 ? -15.230 4.158 13.407 1.00 95.94 86 LYS A CA 1
ATOM 668 C C . LYS A 1 86 ? -15.284 2.798 12.711 1.00 95.94 86 LYS A C 1
ATOM 670 O O . LYS A 1 86 ? -16.147 1.999 13.059 1.00 95.94 86 LYS A O 1
ATOM 675 N N . ASN A 1 87 ? -14.442 2.546 11.706 1.00 95.69 87 ASN A N 1
ATOM 676 C CA . ASN A 1 87 ? -14.476 1.315 10.901 1.00 95.69 87 ASN A CA 1
ATOM 677 C C . ASN A 1 87 ? -13.068 0.839 10.482 1.00 95.69 87 ASN A C 1
ATOM 679 O O . ASN A 1 87 ? -12.843 0.578 9.300 1.00 95.69 87 ASN A O 1
ATOM 683 N N . PRO A 1 88 ? -12.127 0.665 11.425 1.00 97.06 88 PRO A N 1
ATOM 684 C CA . PRO A 1 88 ? -10.732 0.354 11.093 1.00 97.06 88 PRO A CA 1
ATOM 685 C C . PRO A 1 88 ? -10.569 -0.978 10.337 1.00 97.06 88 PRO A C 1
ATOM 687 O O . PRO A 1 88 ? -9.719 -1.099 9.464 1.00 97.06 88 PRO A O 1
ATOM 690 N N . HIS A 1 89 ? -11.452 -1.951 10.588 1.00 97.19 89 HIS A N 1
ATOM 691 C CA . HIS A 1 89 ? -11.476 -3.262 9.925 1.00 97.19 89 HIS A CA 1
ATOM 692 C C . HIS A 1 89 ? -11.863 -3.226 8.433 1.00 97.19 89 HIS A C 1
ATOM 694 O O . HIS A 1 89 ? -11.875 -4.268 7.779 1.00 97.19 89 HIS A O 1
ATOM 700 N N . LYS A 1 90 ? -12.223 -2.058 7.886 1.00 98.00 90 LYS A N 1
ATOM 701 C CA . LYS A 1 90 ? -12.496 -1.858 6.453 1.00 98.00 90 LYS A CA 1
ATOM 702 C C . LYS A 1 90 ? -11.379 -1.097 5.748 1.00 98.00 90 LYS A C 1
ATOM 704 O O . LYS A 1 90 ? -11.627 -0.497 4.704 1.00 98.00 90 LYS A O 1
ATOM 709 N N . THR A 1 91 ? -10.169 -1.130 6.298 1.00 98.69 91 THR A N 1
ATOM 710 C CA . THR A 1 91 ? -9.069 -0.289 5.832 1.00 98.69 91 THR A CA 1
ATOM 711 C C . THR A 1 91 ? -7.801 -1.095 5.600 1.00 98.69 91 THR A C 1
ATOM 713 O O . THR A 1 91 ? -7.367 -1.874 6.449 1.00 98.69 91 THR A O 1
ATOM 716 N N . VAL A 1 92 ? -7.179 -0.853 4.448 1.00 98.75 92 VAL A N 1
ATOM 717 C CA . VAL A 1 92 ? -5.821 -1.295 4.131 1.00 98.75 92 VAL A CA 1
ATOM 718 C C . VAL A 1 92 ? -4.949 -0.093 3.778 1.00 98.75 92 VAL A C 1
ATOM 720 O O . VAL A 1 92 ? -5.429 0.889 3.207 1.00 98.75 92 VAL A O 1
ATOM 723 N N . ILE A 1 93 ? -3.665 -0.169 4.107 1.00 98.75 93 ILE A N 1
ATOM 724 C CA . ILE A 1 93 ? -2.654 0.846 3.804 1.00 98.75 93 ILE A CA 1
ATOM 725 C C . ILE A 1 93 ? -1.576 0.203 2.937 1.00 98.75 93 ILE A C 1
ATOM 727 O O . ILE A 1 93 ? -1.113 -0.889 3.245 1.00 98.75 93 ILE A O 1
ATOM 731 N N . SER A 1 94 ? -1.151 0.884 1.878 1.00 98.44 94 SER A N 1
ATOM 732 C CA . SER A 1 94 ? 0.008 0.510 1.069 1.00 98.44 94 SER A CA 1
ATOM 733 C C . SER A 1 94 ? 1.050 1.622 1.112 1.00 98.44 94 SER A C 1
ATOM 735 O O . SER A 1 94 ? 0.761 2.761 0.742 1.00 98.44 94 SER A O 1
ATOM 737 N N . ILE A 1 95 ? 2.269 1.268 1.516 1.00 97.25 95 ILE A N 1
ATOM 738 C CA . ILE A 1 95 ? 3.438 2.148 1.581 1.00 97.25 95 ILE A CA 1
ATOM 739 C C . ILE A 1 95 ? 4.460 1.642 0.564 1.00 97.25 95 ILE A C 1
ATOM 741 O O . ILE A 1 95 ? 5.047 0.575 0.722 1.00 97.25 95 ILE A O 1
ATOM 745 N N . SER A 1 96 ? 4.655 2.381 -0.522 1.00 94.06 96 SER A N 1
ATOM 746 C CA . SER A 1 96 ? 5.570 1.995 -1.610 1.00 94.06 96 SER A CA 1
ATOM 747 C C . SER A 1 96 ? 6.756 2.945 -1.707 1.00 94.06 96 SER A C 1
ATOM 749 O O . SER A 1 96 ? 7.089 3.447 -2.777 1.00 94.06 96 SER A O 1
ATOM 751 N N . LEU A 1 97 ? 7.362 3.208 -0.549 1.00 90.38 97 LEU A N 1
ATOM 752 C CA . LEU A 1 97 ? 8.407 4.201 -0.335 1.00 90.38 97 LEU A CA 1
ATOM 753 C C . LEU A 1 97 ? 9.542 3.615 0.510 1.00 90.38 97 LEU A C 1
ATOM 755 O O . LEU A 1 97 ? 9.326 2.698 1.304 1.00 90.38 97 LEU A O 1
ATOM 759 N N . GLY A 1 98 ? 10.728 4.205 0.369 1.00 87.88 98 GLY A N 1
ATOM 760 C CA . GLY A 1 98 ? 11.871 3.974 1.244 1.00 87.88 98 GLY A CA 1
ATOM 761 C C . GLY A 1 98 ? 12.399 5.291 1.811 1.00 87.88 98 GLY A C 1
ATOM 762 O O . GLY A 1 98 ? 12.339 6.330 1.150 1.00 87.88 98 GLY A O 1
ATOM 763 N N . SER A 1 99 ? 12.891 5.254 3.043 1.00 88.19 99 SER A N 1
ATOM 764 C CA . SER A 1 99 ? 13.486 6.391 3.747 1.00 88.19 99 SER A CA 1
ATOM 765 C C . SER A 1 99 ? 14.514 5.856 4.733 1.00 88.19 99 SER A C 1
ATOM 767 O O . SER A 1 99 ? 14.185 4.969 5.511 1.00 88.19 99 SER A O 1
ATOM 769 N N . TYR A 1 100 ? 15.749 6.361 4.721 1.00 88.38 100 TYR A N 1
ATOM 770 C CA . TYR A 1 100 ? 16.759 5.908 5.681 1.00 88.38 100 TYR A CA 1
ATOM 771 C C . TYR A 1 100 ? 16.431 6.394 7.093 1.00 88.38 100 TYR A C 1
ATOM 773 O O . TYR A 1 100 ? 16.223 7.591 7.303 1.00 88.38 100 TYR A O 1
ATOM 781 N N . HIS A 1 101 ? 16.411 5.470 8.049 1.00 89.62 101 HIS A N 1
ATOM 782 C CA . HIS A 1 101 ? 16.229 5.744 9.472 1.00 89.62 101 HIS A CA 1
ATOM 783 C C . HIS A 1 101 ? 16.795 4.598 10.325 1.00 89.62 101 HIS A C 1
ATOM 785 O O . HIS A 1 101 ? 17.059 3.503 9.833 1.00 89.62 101 HIS A O 1
ATOM 791 N N . GLU A 1 102 ? 16.994 4.858 11.614 1.00 91.62 102 GLU A N 1
ATOM 792 C CA . GLU A 1 102 ? 17.204 3.798 12.602 1.00 91.62 102 GLU A CA 1
ATOM 793 C C . GLU A 1 102 ? 15.851 3.238 13.045 1.00 91.62 102 GLU A C 1
ATOM 795 O O . GLU A 1 102 ? 14.825 3.918 12.944 1.00 91.62 102 GLU A O 1
ATOM 800 N N . TYR A 1 103 ? 15.845 2.017 13.578 1.00 92.56 103 TYR A N 1
ATOM 801 C CA . TYR A 1 103 ? 14.644 1.469 14.189 1.00 92.56 103 TYR A CA 1
ATOM 802 C C . TYR A 1 103 ? 14.125 2.389 15.298 1.00 92.56 103 TYR A C 1
ATOM 804 O O . TYR A 1 103 ? 14.837 2.751 16.235 1.00 92.56 103 TYR A O 1
ATOM 812 N N . ASP A 1 104 ? 12.836 2.692 15.221 1.00 94.19 104 ASP A N 1
ATOM 813 C CA . ASP A 1 104 ? 12.152 3.566 16.161 1.00 94.19 104 ASP A CA 1
ATOM 814 C C . ASP A 1 104 ? 10.967 2.834 16.794 1.00 94.19 104 ASP A C 1
ATOM 816 O O . ASP A 1 104 ? 9.972 2.489 16.143 1.00 94.19 104 ASP A O 1
ATOM 820 N N . PHE A 1 105 ? 11.065 2.623 18.104 1.00 95.25 105 PHE A N 1
ATOM 821 C CA . PHE A 1 105 ? 10.039 1.939 18.879 1.00 95.25 105 PHE A CA 1
ATOM 822 C C . PHE A 1 105 ? 8.705 2.702 18.919 1.00 95.25 105 PHE A C 1
ATOM 824 O O . PHE A 1 105 ? 7.660 2.072 19.084 1.00 95.25 105 PHE A O 1
ATOM 831 N N . ILE A 1 106 ? 8.706 4.032 18.761 1.00 96.31 106 ILE A N 1
ATOM 832 C CA . ILE A 1 106 ? 7.481 4.843 18.717 1.00 96.31 106 ILE A CA 1
ATOM 833 C C . ILE A 1 106 ? 6.717 4.573 17.421 1.00 96.31 106 ILE A C 1
ATOM 835 O O . ILE A 1 106 ? 5.488 4.483 17.426 1.00 96.31 106 ILE A O 1
ATOM 839 N N . PHE A 1 107 ? 7.424 4.364 16.316 1.00 96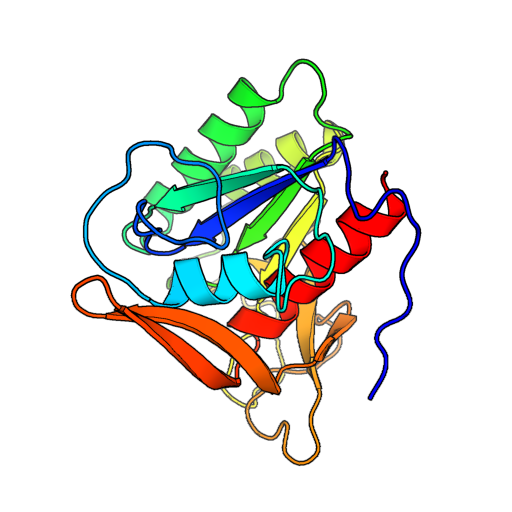.44 107 PHE A N 1
ATOM 840 C CA . PHE A 1 107 ? 6.805 4.006 15.042 1.00 96.44 107 PHE A CA 1
ATOM 841 C C . PHE A 1 107 ? 6.336 2.563 15.015 1.00 96.44 107 PHE A C 1
ATOM 843 O O . PHE A 1 107 ? 5.215 2.308 14.579 1.00 96.44 107 PHE A O 1
ATOM 850 N N . GLN A 1 108 ? 7.104 1.636 15.597 1.00 97.31 108 GLN A N 1
ATOM 851 C CA . GLN A 1 108 ? 6.611 0.279 15.835 1.00 97.31 108 GLN A CA 1
ATOM 852 C C . GLN A 1 108 ? 5.334 0.291 16.693 1.00 97.31 108 GLN A C 1
ATOM 854 O O . GLN A 1 108 ? 4.381 -0.432 16.399 1.00 97.31 108 GLN A O 1
ATOM 859 N N . TYR A 1 109 ? 5.280 1.129 17.735 1.00 98.25 109 TYR A N 1
ATOM 860 C CA . TYR A 1 109 ? 4.079 1.297 18.554 1.00 98.25 109 TYR A CA 1
ATOM 861 C C . TYR A 1 109 ? 2.908 1.845 17.729 1.00 98.25 109 TYR A C 1
ATOM 863 O O . TYR A 1 109 ? 1.811 1.298 17.809 1.00 98.25 109 TYR A O 1
ATOM 871 N N . LYS A 1 110 ? 3.139 2.854 16.880 1.00 98.38 110 LYS A N 1
ATOM 872 C CA . LYS A 1 110 ? 2.114 3.387 15.971 1.00 98.38 110 LYS A CA 1
ATOM 873 C C . LYS A 1 110 ? 1.583 2.314 15.021 1.00 98.38 110 LYS A C 1
ATOM 875 O O . LYS A 1 110 ? 0.370 2.179 14.906 1.00 98.38 110 LYS A O 1
ATOM 880 N N . ILE A 1 111 ? 2.452 1.516 14.396 1.00 98.50 111 ILE A N 1
ATOM 881 C CA . ILE A 1 111 ? 2.034 0.375 13.564 1.00 98.50 111 ILE A CA 1
ATOM 882 C C . ILE A 1 111 ? 1.128 -0.562 14.364 1.00 98.50 111 ILE A C 1
ATOM 884 O O . ILE A 1 111 ? 0.048 -0.916 13.896 1.00 98.50 111 ILE A O 1
ATOM 888 N N . ASN A 1 112 ? 1.529 -0.909 15.588 1.00 98.69 112 ASN A N 1
ATOM 889 C CA . ASN A 1 112 ? 0.743 -1.783 16.454 1.00 98.69 112 ASN A CA 1
ATOM 890 C C . ASN A 1 112 ? -0.620 -1.174 16.819 1.00 98.69 112 ASN A C 1
ATOM 892 O O . ASN A 1 112 ? -1.601 -1.905 16.904 1.00 98.69 112 ASN A O 1
ATOM 896 N N . GLU A 1 113 ? -0.728 0.144 17.016 1.00 98.38 113 GLU A N 1
ATOM 897 C CA . GLU A 1 113 ? -2.025 0.799 17.242 1.00 98.38 113 GLU A CA 1
ATOM 898 C C . GLU A 1 113 ? -2.975 0.622 16.050 1.00 98.38 113 GLU A C 1
ATOM 900 O O . GLU A 1 113 ? -4.153 0.318 16.247 1.00 98.38 113 GLU A O 1
ATOM 905 N N . LEU A 1 114 ? -2.476 0.793 14.821 1.00 98.69 114 LEU A N 1
ATOM 906 C CA . LEU A 1 114 ? -3.280 0.618 13.610 1.00 98.69 114 LEU A CA 1
ATOM 907 C C . LEU A 1 114 ? -3.696 -0.845 13.416 1.00 98.69 114 LEU A C 1
ATOM 909 O O . LEU A 1 114 ? -4.871 -1.128 13.167 1.00 98.69 114 LEU A O 1
ATOM 913 N N . THR A 1 115 ? -2.756 -1.777 13.553 1.00 98.62 115 THR A N 1
ATOM 914 C CA . THR A 1 115 ? -3.008 -3.200 13.293 1.00 98.62 115 THR A CA 1
ATOM 915 C C . THR A 1 115 ? -3.888 -3.833 14.363 1.00 98.62 115 THR A C 1
ATOM 917 O O . THR A 1 115 ? -4.815 -4.568 14.023 1.00 98.62 115 THR A O 1
ATOM 920 N N . ASN A 1 116 ? -3.723 -3.460 15.637 1.00 98.38 116 ASN A N 1
ATOM 921 C CA . ASN A 1 116 ? -4.625 -3.883 16.714 1.00 98.38 116 ASN A CA 1
ATOM 922 C C . ASN A 1 116 ? -6.049 -3.333 16.545 1.00 98.38 116 ASN A C 1
ATOM 924 O O . ASN A 1 116 ? -7.004 -3.970 16.989 1.00 98.38 116 ASN A O 1
ATOM 928 N N . ALA A 1 117 ? -6.216 -2.174 15.898 1.00 98.12 117 ALA A N 1
ATOM 929 C CA . ALA A 1 117 ? -7.537 -1.660 15.537 1.00 98.12 117 ALA A CA 1
ATOM 930 C C . ALA A 1 117 ? -8.172 -2.433 14.362 1.00 98.12 117 ALA A C 1
ATOM 932 O O . ALA A 1 117 ? -9.380 -2.340 14.153 1.00 98.12 117 ALA A O 1
ATOM 933 N N . GLY A 1 118 ? -7.390 -3.216 13.613 1.00 98.06 118 GLY A N 1
ATOM 934 C CA . GLY A 1 118 ? -7.847 -4.013 12.473 1.00 98.06 118 GLY A CA 1
ATOM 935 C C . GLY A 1 118 ? -7.484 -3.437 11.103 1.00 98.06 118 GLY A C 1
ATOM 936 O O . GLY A 1 118 ? -8.012 -3.918 10.103 1.00 98.06 118 GLY A O 1
ATOM 937 N N . ILE A 1 119 ? -6.605 -2.431 11.040 1.00 98.81 119 ILE A N 1
ATOM 938 C CA . ILE A 1 119 ? -6.073 -1.902 9.777 1.00 98.81 119 ILE A CA 1
ATOM 939 C C . ILE A 1 119 ? -4.924 -2.797 9.302 1.00 98.81 119 ILE A C 1
ATOM 941 O O . ILE A 1 119 ? -4.009 -3.089 10.069 1.00 98.81 119 ILE A O 1
ATOM 945 N N . ILE A 1 120 ? -4.928 -3.200 8.031 1.00 98.75 120 ILE A N 1
ATOM 946 C CA . ILE A 1 120 ? -3.847 -4.018 7.454 1.00 98.75 120 ILE A CA 1
ATOM 947 C C . ILE A 1 120 ? -2.852 -3.114 6.724 1.00 98.75 120 ILE A C 1
ATOM 949 O O . ILE A 1 120 ? -3.260 -2.274 5.923 1.00 98.75 120 ILE A O 1
ATOM 953 N N . ILE A 1 121 ? -1.552 -3.291 6.968 1.00 98.81 121 ILE A N 1
ATOM 954 C CA . ILE A 1 121 ? -0.493 -2.464 6.374 1.00 98.81 121 ILE A CA 1
ATOM 955 C C . ILE A 1 121 ? 0.382 -3.321 5.460 1.00 98.81 121 ILE A C 1
ATOM 957 O O . ILE A 1 121 ? 0.873 -4.368 5.872 1.00 98.81 121 ILE A O 1
ATOM 961 N N . PHE A 1 122 ? 0.593 -2.850 4.234 1.00 98.75 122 PHE A N 1
ATOM 962 C CA . PHE A 1 122 ? 1.487 -3.427 3.236 1.00 98.75 122 PHE A CA 1
ATOM 963 C C . PHE A 1 122 ? 2.633 -2.463 2.954 1.00 98.75 122 PHE A C 1
ATOM 965 O O . PHE A 1 122 ? 2.410 -1.257 2.805 1.00 98.75 122 PHE A O 1
ATOM 972 N N . ALA A 1 123 ? 3.844 -2.991 2.810 1.00 97.94 123 ALA A N 1
ATOM 973 C CA . ALA A 1 123 ? 5.002 -2.219 2.384 1.00 97.94 123 ALA A CA 1
ATOM 974 C C . ALA A 1 123 ? 5.793 -2.944 1.291 1.00 97.94 123 ALA A C 1
ATOM 976 O O . ALA A 1 123 ? 5.839 -4.171 1.240 1.00 97.94 123 ALA A O 1
ATOM 977 N N . SER A 1 124 ? 6.405 -2.187 0.382 1.00 97.19 124 SER A N 1
ATOM 978 C CA . SER A 1 124 ? 7.282 -2.750 -0.648 1.00 97.19 124 SER A CA 1
ATOM 979 C C . SER A 1 124 ? 8.566 -3.319 -0.039 1.00 97.19 124 SER A C 1
ATOM 981 O O . SER A 1 124 ? 9.196 -2.650 0.776 1.00 97.19 124 SER A O 1
ATOM 983 N N . ALA A 1 125 ? 8.997 -4.498 -0.494 1.00 96.25 125 ALA A N 1
ATOM 984 C CA . ALA A 1 125 ? 10.241 -5.127 -0.038 1.00 96.25 125 ALA A CA 1
ATOM 985 C C . ALA A 1 125 ? 11.519 -4.424 -0.534 1.00 96.25 125 ALA A C 1
ATOM 987 O O . ALA A 1 125 ? 12.584 -4.634 0.035 1.00 96.25 125 ALA A O 1
ATOM 988 N N . GLY A 1 126 ? 11.434 -3.634 -1.609 1.00 94.75 126 GLY A N 1
ATOM 989 C CA . GLY A 1 126 ? 12.575 -2.954 -2.222 1.00 94.75 126 GLY A CA 1
ATOM 990 C C . GLY A 1 126 ? 13.110 -3.588 -3.502 1.00 94.75 126 GLY A C 1
ATOM 991 O O . GLY A 1 126 ? 12.666 -4.663 -3.917 1.00 94.75 126 GLY A O 1
ATOM 992 N N . ASN A 1 127 ? 14.012 -2.872 -4.178 1.00 93.94 127 ASN A N 1
ATOM 993 C CA . ASN A 1 127 ? 14.418 -3.139 -5.563 1.00 93.94 127 ASN A CA 1
ATOM 994 C C . ASN A 1 127 ? 15.946 -3.286 -5.752 1.00 93.94 127 ASN A C 1
ATOM 996 O O . ASN A 1 127 ? 16.463 -3.017 -6.839 1.00 93.94 127 ASN A O 1
ATOM 1000 N N . GLU A 1 128 ? 16.670 -3.703 -4.712 1.00 93.12 128 GLU A N 1
ATOM 1001 C CA . GLU A 1 128 ? 18.138 -3.778 -4.679 1.00 93.12 128 GLU A CA 1
ATOM 1002 C C . GLU A 1 128 ? 18.703 -5.175 -4.982 1.00 93.12 128 GLU A C 1
ATOM 1004 O O . GLU A 1 128 ? 19.919 -5.357 -4.940 1.00 93.12 128 GLU A O 1
ATOM 1009 N N . ASN A 1 129 ? 17.858 -6.169 -5.276 1.00 93.44 129 ASN A N 1
ATOM 1010 C CA . ASN A 1 129 ? 18.257 -7.577 -5.404 1.00 93.44 129 ASN A CA 1
ATOM 1011 C C . ASN A 1 129 ? 19.024 -8.092 -4.177 1.00 93.44 129 ASN A C 1
ATOM 1013 O O . ASN A 1 129 ? 20.034 -8.793 -4.288 1.00 93.44 129 ASN A O 1
ATOM 1017 N N . SER A 1 130 ? 18.586 -7.686 -2.989 1.00 91.62 130 SER A N 1
ATOM 1018 C CA . SER A 1 130 ? 19.283 -7.990 -1.747 1.00 91.62 130 SER A CA 1
ATOM 1019 C C . SER A 1 130 ? 18.457 -8.910 -0.855 1.00 91.62 130 SER A C 1
ATOM 1021 O O . SER A 1 130 ? 17.223 -8.876 -0.846 1.00 91.62 130 SER A O 1
ATOM 1023 N N . LYS A 1 131 ? 19.151 -9.765 -0.095 1.00 91.19 131 LYS A N 1
ATOM 1024 C CA . LYS A 1 131 ? 18.505 -10.523 0.972 1.00 91.19 131 LYS A CA 1
ATOM 1025 C C . LYS A 1 131 ? 18.157 -9.539 2.088 1.00 91.19 131 LYS A C 1
ATOM 1027 O O . LYS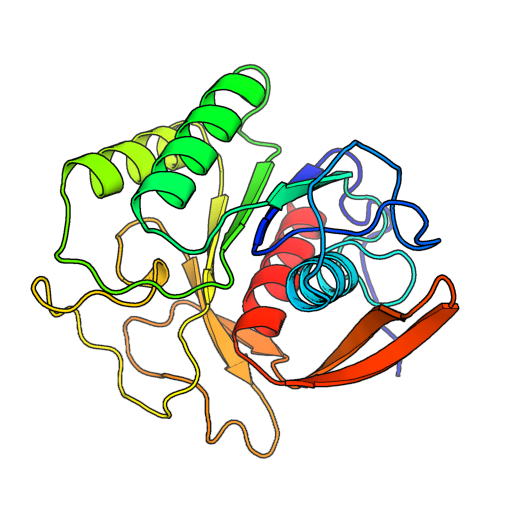 A 1 131 ? 19.074 -8.963 2.671 1.00 91.19 131 LYS A O 1
ATOM 1032 N N . LEU A 1 132 ? 16.873 -9.396 2.408 1.00 90.19 132 LEU A N 1
ATOM 1033 C CA . LEU A 1 132 ? 16.444 -8.609 3.557 1.00 90.19 132 LEU A CA 1
ATOM 1034 C C . LEU A 1 132 ? 17.028 -9.203 4.837 1.00 90.19 132 LEU A C 1
ATOM 1036 O O . LEU A 1 132 ? 17.021 -10.423 5.049 1.00 90.19 132 LEU A O 1
ATOM 1040 N N . ILE A 1 133 ? 17.539 -8.318 5.681 1.00 87.75 133 ILE A N 1
ATOM 1041 C CA . ILE A 1 133 ? 18.041 -8.612 7.016 1.00 87.75 133 ILE A CA 1
ATOM 1042 C C . ILE A 1 133 ? 17.459 -7.563 7.957 1.00 87.75 133 ILE A C 1
ATOM 1044 O O . ILE A 1 133 ? 17.428 -6.385 7.619 1.00 87.75 133 ILE A O 1
ATOM 1048 N N . LYS A 1 134 ? 17.014 -7.976 9.146 1.00 83.06 134 LYS A N 1
ATOM 1049 C CA . LYS A 1 134 ? 16.627 -7.025 10.192 1.00 83.06 134 LYS A CA 1
ATOM 1050 C C . LYS A 1 134 ? 17.882 -6.389 10.786 1.00 83.06 134 LYS A C 1
ATOM 1052 O O . LYS A 1 134 ? 18.457 -6.915 11.739 1.00 83.06 134 LYS A O 1
ATOM 1057 N N . ASP A 1 135 ? 18.321 -5.285 10.195 1.00 84.06 135 ASP A N 1
ATOM 1058 C CA . ASP A 1 135 ? 19.386 -4.438 10.727 1.00 84.06 135 ASP A CA 1
ATOM 1059 C C . ASP A 1 135 ? 18.782 -3.190 11.370 1.00 84.06 135 ASP A C 1
ATOM 1061 O O . ASP A 1 135 ? 18.524 -2.207 10.689 1.00 84.06 135 ASP A O 1
ATOM 1065 N N . TYR A 1 136 ? 18.589 -3.216 12.691 1.00 85.31 136 TYR A N 1
ATOM 1066 C CA . TYR A 1 136 ? 17.974 -2.124 13.461 1.00 85.31 136 TYR A CA 1
ATOM 1067 C C . TYR A 1 136 ? 18.686 -0.763 13.351 1.00 85.31 136 TYR A C 1
ATOM 1069 O O . TYR A 1 136 ? 18.131 0.236 13.804 1.00 85.31 136 TYR A O 1
ATOM 1077 N N . GLN A 1 137 ? 19.887 -0.699 12.769 1.00 86.88 137 GLN A N 1
ATOM 1078 C CA . GLN A 1 137 ? 20.612 0.557 12.548 1.00 86.88 137 GLN A CA 1
ATOM 1079 C C . GLN A 1 137 ? 20.396 1.153 11.151 1.00 86.88 137 GLN A C 1
ATOM 1081 O O . GLN A 1 137 ? 20.638 2.340 10.963 1.00 86.88 137 GLN A O 1
ATOM 1086 N N . ASN A 1 138 ? 19.962 0.357 10.171 1.00 84.25 138 ASN A N 1
ATOM 1087 C CA . ASN A 1 138 ? 19.905 0.770 8.766 1.00 84.25 138 ASN A CA 1
ATOM 1088 C C . ASN A 1 138 ? 18.567 0.389 8.127 1.00 84.25 138 ASN A C 1
ATOM 1090 O O . ASN A 1 138 ? 18.530 -0.328 7.124 1.00 84.25 138 ASN A O 1
ATOM 1094 N N . PHE A 1 139 ? 17.463 0.875 8.695 1.00 87.81 139 PHE A N 1
ATOM 1095 C CA . PHE A 1 139 ? 16.148 0.683 8.091 1.00 87.81 139 PHE A CA 1
ATOM 1096 C C . PHE A 1 139 ? 16.034 1.577 6.861 1.00 87.81 139 PHE A C 1
ATOM 1098 O O . PHE A 1 139 ? 16.408 2.755 6.874 1.00 87.81 139 PHE A O 1
ATOM 1105 N N . TYR A 1 140 ? 15.501 1.010 5.785 1.00 89.56 140 TYR A N 1
ATOM 1106 C CA . TYR A 1 140 ? 15.178 1.771 4.582 1.00 89.56 140 TYR A CA 1
ATOM 1107 C C . TYR A 1 140 ? 13.736 1.547 4.143 1.00 89.56 140 TYR A C 1
ATOM 1109 O O . TYR A 1 140 ? 13.071 2.501 3.739 1.00 89.56 140 TYR A O 1
ATOM 1117 N N . TYR A 1 141 ? 13.223 0.323 4.265 1.00 92.25 141 TYR A N 1
ATOM 1118 C CA . TYR A 1 141 ? 11.853 -0.004 3.893 1.00 92.25 141 TYR A CA 1
ATOM 1119 C C . TYR A 1 141 ? 10.974 -0.185 5.126 1.00 92.25 141 TYR A C 1
ATOM 1121 O O . TYR A 1 141 ? 11.366 -0.763 6.131 1.00 92.25 141 TYR A O 1
ATOM 1129 N N . PHE A 1 142 ? 9.726 0.267 5.028 1.00 93.00 142 PHE A N 1
ATOM 1130 C CA . PHE A 1 142 ? 8.765 0.160 6.131 1.00 93.00 142 PHE A CA 1
ATOM 1131 C C . PHE A 1 142 ? 8.278 -1.273 6.381 1.00 93.00 142 PHE A C 1
ATOM 1133 O O . PHE A 1 142 ? 7.643 -1.524 7.400 1.00 93.00 142 PHE A O 1
ATOM 1140 N N . GLY A 1 143 ? 8.595 -2.202 5.473 1.00 92.56 143 GLY A N 1
ATOM 1141 C CA . GLY A 1 143 ? 8.375 -3.635 5.660 1.00 92.56 143 GLY A CA 1
ATOM 1142 C C . GLY A 1 143 ? 9.277 -4.269 6.724 1.00 92.56 143 GLY A C 1
ATOM 1143 O O . GLY A 1 143 ? 8.974 -5.349 7.220 1.00 92.56 143 GLY A O 1
ATOM 1144 N N . ASP A 1 144 ? 10.353 -3.588 7.130 1.00 90.38 144 ASP A N 1
ATOM 1145 C CA . ASP A 1 144 ? 11.266 -4.097 8.159 1.00 90.38 144 ASP A CA 1
ATOM 1146 C C . ASP A 1 144 ? 10.652 -4.044 9.578 1.00 90.38 144 ASP A C 1
ATOM 1148 O O . ASP A 1 144 ? 11.156 -4.695 10.501 1.00 90.38 144 ASP A O 1
ATOM 1152 N N . TYR A 1 145 ? 9.548 -3.303 9.760 1.00 94.56 145 TYR A N 1
ATOM 1153 C CA . TYR A 1 145 ? 8.781 -3.259 11.007 1.00 94.56 145 TYR A CA 1
ATOM 1154 C C . TYR A 1 145 ? 7.843 -4.461 11.166 1.00 94.56 145 TYR A C 1
ATOM 1156 O O . TYR A 1 145 ? 7.230 -4.940 10.213 1.00 94.56 145 TYR A O 1
ATOM 1164 N N . ASP A 1 146 ? 7.649 -4.901 12.410 1.00 95.06 146 ASP A N 1
ATOM 1165 C CA . ASP A 1 146 ? 6.711 -5.980 12.717 1.00 95.06 146 ASP A CA 1
ATOM 1166 C C . ASP A 1 146 ? 5.256 -5.547 12.479 1.00 95.06 146 ASP A C 1
ATOM 1168 O O . ASP A 1 146 ? 4.903 -4.378 12.644 1.00 95.06 146 ASP A O 1
ATOM 1172 N N . ASN A 1 147 ? 4.394 -6.517 12.153 1.00 97.56 147 ASN A N 1
ATOM 1173 C CA . ASN A 1 147 ? 2.979 -6.324 11.797 1.00 97.56 147 ASN A CA 1
ATOM 1174 C C . ASN A 1 147 ? 2.744 -5.505 10.513 1.00 97.56 147 ASN A C 1
ATOM 1176 O O . ASN A 1 147 ? 1.632 -5.034 10.270 1.00 97.56 147 ASN A O 1
ATOM 1180 N N . VAL A 1 148 ? 3.764 -5.381 9.665 1.00 97.94 148 VAL A N 1
ATOM 1181 C CA . VAL A 1 148 ? 3.644 -4.911 8.283 1.00 97.94 148 VAL A CA 1
ATOM 1182 C C . VAL A 1 148 ? 3.819 -6.105 7.353 1.00 97.94 148 VAL A C 1
ATOM 1184 O O . VAL A 1 148 ? 4.711 -6.918 7.557 1.00 97.94 148 VAL A O 1
ATOM 1187 N N . ILE A 1 149 ? 2.966 -6.220 6.336 1.00 98.62 149 ILE A N 1
ATOM 1188 C CA . ILE A 1 149 ? 3.096 -7.254 5.309 1.00 98.62 149 ILE A CA 1
ATOM 1189 C C . ILE A 1 149 ? 4.072 -6.755 4.244 1.00 98.62 149 ILE A C 1
ATOM 1191 O O . ILE A 1 149 ? 3.755 -5.851 3.461 1.00 98.62 149 ILE A O 1
ATOM 1195 N N . THR A 1 150 ? 5.246 -7.366 4.188 1.00 97.94 150 THR A N 1
ATOM 1196 C CA . THR A 1 150 ? 6.306 -7.040 3.237 1.00 97.94 150 THR A CA 1
ATOM 1197 C C . THR A 1 150 ? 6.081 -7.747 1.910 1.00 97.94 150 THR A C 1
ATOM 1199 O O . THR A 1 150 ? 6.034 -8.977 1.828 1.00 97.94 150 THR A O 1
ATOM 1202 N N . VAL A 1 151 ? 5.955 -6.956 0.843 1.00 98.31 151 VAL A N 1
ATOM 1203 C CA . VAL A 1 151 ? 5.577 -7.437 -0.487 1.00 98.31 151 VAL A CA 1
ATOM 1204 C C . VAL A 1 151 ? 6.751 -7.369 -1.460 1.00 98.31 151 VAL A C 1
ATOM 1206 O O . VAL A 1 151 ? 7.175 -6.293 -1.893 1.00 98.31 151 VAL A O 1
ATOM 1209 N N . GLY A 1 152 ? 7.243 -8.543 -1.847 1.00 97.31 152 GLY A N 1
ATOM 1210 C CA . GLY A 1 152 ? 8.196 -8.727 -2.937 1.00 97.31 152 GLY A CA 1
ATOM 1211 C C . GLY A 1 152 ? 7.527 -8.750 -4.314 1.00 97.31 152 GLY A C 1
ATOM 1212 O O . GLY A 1 152 ? 6.302 -8.816 -4.454 1.00 97.31 152 GLY A O 1
ATOM 1213 N N . ALA A 1 153 ? 8.343 -8.726 -5.364 1.00 96.56 153 ALA A N 1
ATOM 1214 C CA . ALA A 1 153 ? 7.896 -8.711 -6.752 1.00 96.56 153 ALA A CA 1
ATOM 1215 C C . ALA A 1 153 ? 8.209 -10.031 -7.473 1.00 96.56 153 ALA A C 1
ATOM 1217 O O . ALA A 1 153 ? 9.319 -10.548 -7.421 1.00 96.56 153 ALA A O 1
ATOM 1218 N N . THR A 1 154 ? 7.242 -10.545 -8.229 1.00 92.00 154 THR A N 1
ATOM 1219 C CA . THR A 1 154 ? 7.405 -11.665 -9.166 1.00 92.00 154 THR A CA 1
ATOM 1220 C C . THR A 1 154 ? 7.438 -11.165 -10.604 1.00 92.00 154 THR A C 1
ATOM 1222 O O . THR A 1 154 ? 6.649 -10.297 -10.995 1.00 92.00 154 THR A O 1
ATOM 1225 N N . ALA A 1 155 ? 8.341 -11.734 -11.406 1.00 73.38 155 ALA A N 1
ATOM 1226 C CA . ALA A 1 155 ? 8.346 -11.652 -12.863 1.00 73.38 155 ALA A CA 1
ATOM 1227 C C . ALA A 1 155 ? 9.319 -12.663 -13.476 1.00 73.38 155 ALA A C 1
ATOM 1229 O O . ALA A 1 155 ? 10.103 -13.299 -12.783 1.00 73.38 155 ALA A O 1
ATOM 1230 N N . LYS A 1 156 ? 9.302 -12.771 -14.811 1.00 63.12 156 LYS A N 1
ATOM 1231 C CA . LYS A 1 156 ? 10.244 -13.613 -15.567 1.00 63.12 156 LYS A CA 1
ATOM 1232 C C . LYS A 1 156 ? 11.717 -13.228 -15.328 1.00 63.12 156 LYS A C 1
ATOM 1234 O O . LYS A 1 156 ? 12.584 -14.075 -15.478 1.00 63.12 156 LYS A O 1
ATOM 1239 N N . THR A 1 157 ? 11.971 -11.972 -14.955 1.00 61.09 157 THR A N 1
ATOM 1240 C CA . THR A 1 157 ? 13.286 -11.413 -14.608 1.00 61.09 157 THR A CA 1
ATOM 1241 C C . THR A 1 157 ? 13.167 -10.531 -13.361 1.00 61.09 157 THR A C 1
ATOM 1243 O O . THR A 1 157 ? 13.587 -9.376 -13.378 1.00 61.09 157 THR A O 1
ATOM 1246 N N . SER A 1 158 ? 12.537 -11.010 -12.280 1.00 62.91 158 SER A N 1
ATOM 1247 C CA . SER A 1 158 ? 12.487 -10.293 -10.987 1.00 62.91 158 SER A CA 1
ATOM 1248 C C . SER A 1 158 ? 13.853 -10.244 -10.286 1.00 62.91 158 SER A C 1
ATOM 1250 O O . SER A 1 158 ? 13.946 -10.393 -9.078 1.00 62.91 158 SER A O 1
ATOM 1252 N N . GLU A 1 159 ? 14.916 -9.998 -11.049 1.00 81.00 159 GLU A N 1
ATOM 1253 C CA . GLU A 1 159 ? 16.292 -9.838 -10.585 1.00 81.00 159 GLU A CA 1
ATOM 1254 C C . GLU A 1 159 ? 16.481 -8.567 -9.759 1.00 81.00 159 GLU A C 1
ATOM 1256 O O . GLU A 1 159 ? 17.559 -8.368 -9.237 1.00 81.00 159 GLU A O 1
ATOM 1261 N N . PHE A 1 160 ? 15.475 -7.694 -9.652 1.00 89.69 160 PHE A N 1
ATOM 1262 C CA . PHE A 1 160 ? 15.551 -6.502 -8.811 1.00 89.69 160 PHE A CA 1
ATOM 1263 C C . PHE A 1 160 ? 14.961 -6.719 -7.415 1.00 89.69 160 PHE A C 1
ATOM 1265 O O . PHE A 1 160 ? 15.294 -5.967 -6.511 1.00 89.69 160 PHE A O 1
ATOM 1272 N N . THR A 1 161 ? 14.034 -7.666 -7.218 1.00 94.69 161 THR A N 1
ATOM 1273 C CA . THR A 1 161 ? 13.278 -7.712 -5.955 1.00 94.69 161 THR A CA 1
ATOM 1274 C C . THR A 1 161 ? 14.207 -8.062 -4.806 1.00 94.69 161 THR A C 1
ATOM 1276 O O . THR A 1 161 ? 14.993 -9.003 -4.910 1.00 94.69 161 THR A O 1
ATOM 1279 N N . ASN A 1 162 ? 14.070 -7.366 -3.682 1.00 94.56 162 ASN A N 1
ATOM 1280 C CA . ASN A 1 162 ? 14.604 -7.908 -2.441 1.00 94.56 162 ASN A CA 1
ATOM 1281 C C . ASN A 1 162 ? 13.866 -9.206 -2.082 1.00 94.56 162 ASN A C 1
ATOM 1283 O O . ASN A 1 162 ? 12.713 -9.418 -2.486 1.00 94.56 162 ASN A O 1
ATOM 1287 N N . PHE A 1 163 ? 14.561 -10.089 -1.370 1.00 93.88 163 PHE A N 1
ATOM 1288 C CA . PHE A 1 163 ? 14.129 -11.460 -1.099 1.00 93.88 163 PHE A CA 1
ATOM 1289 C C . PHE A 1 163 ? 14.546 -11.930 0.300 1.00 93.88 163 PHE A C 1
ATOM 1291 O O . PHE A 1 163 ? 15.305 -11.265 0.997 1.00 93.88 163 PHE A O 1
ATOM 1298 N N . GLY A 1 164 ? 14.091 -13.114 0.715 1.00 92.38 164 GLY A N 1
ATOM 1299 C CA . GLY A 1 164 ? 14.473 -13.735 1.987 1.00 92.38 164 GLY A CA 1
ATOM 1300 C C . GLY A 1 164 ? 13.283 -14.028 2.895 1.00 92.38 164 GLY A C 1
ATOM 1301 O O . GLY A 1 164 ? 12.136 -13.928 2.475 1.00 92.38 164 GLY A O 1
ATOM 1302 N N . GLU A 1 165 ? 13.577 -14.421 4.135 1.00 91.81 165 GLU A N 1
ATOM 1303 C CA . GLU A 1 165 ? 12.574 -14.847 5.126 1.00 91.81 165 GLU A CA 1
ATOM 1304 C C . GLU A 1 165 ? 11.708 -13.703 5.672 1.00 91.81 165 GLU A C 1
ATOM 1306 O O . GLU A 1 165 ? 10.642 -13.963 6.210 1.00 91.81 165 GLU A O 1
ATOM 1311 N N . TYR A 1 166 ? 12.149 -12.452 5.497 1.00 92.56 166 TYR A N 1
ATOM 1312 C CA . TYR A 1 166 ? 11.412 -11.249 5.900 1.00 92.56 166 TYR A CA 1
ATOM 1313 C C . TYR A 1 166 ? 10.489 -10.700 4.800 1.00 92.56 166 TYR A C 1
ATOM 1315 O O . TYR A 1 166 ? 9.912 -9.632 4.959 1.00 92.56 166 TYR A O 1
ATOM 1323 N N . VAL A 1 167 ? 10.351 -11.407 3.671 1.00 96.50 167 VAL A N 1
ATOM 1324 C CA . VAL A 1 167 ? 9.308 -11.122 2.679 1.00 96.50 167 VAL A CA 1
ATOM 1325 C C . VAL A 1 167 ? 8.128 -12.050 2.941 1.00 96.50 167 VAL A C 1
ATOM 1327 O O . VAL A 1 167 ? 8.247 -13.261 2.755 1.00 96.50 167 VAL A O 1
ATOM 1330 N N . ASP A 1 168 ? 6.983 -11.487 3.319 1.00 97.81 168 ASP A N 1
ATOM 1331 C CA . ASP A 1 168 ? 5.782 -12.261 3.652 1.00 97.81 168 ASP A CA 1
ATOM 1332 C C . ASP A 1 168 ? 5.088 -12.829 2.413 1.00 97.81 168 ASP A C 1
ATOM 1334 O O . ASP A 1 168 ? 4.577 -13.952 2.418 1.00 97.81 168 ASP A O 1
ATOM 1338 N N . ILE A 1 169 ? 5.039 -12.046 1.332 1.00 97.88 169 ILE A N 1
ATOM 1339 C CA . ILE A 1 169 ? 4.330 -12.420 0.108 1.00 97.88 169 ILE A CA 1
ATOM 1340 C C . ILE A 1 169 ? 4.965 -11.787 -1.127 1.00 97.88 169 ILE A C 1
ATOM 1342 O O . ILE A 1 169 ? 5.543 -10.707 -1.075 1.00 97.88 169 ILE A O 1
ATOM 1346 N N . TYR A 1 170 ? 4.819 -12.448 -2.275 1.00 96.75 170 TYR A N 1
ATOM 1347 C CA . TYR A 1 170 ? 5.205 -11.890 -3.567 1.00 96.75 170 TYR A CA 1
ATOM 1348 C C . TYR A 1 170 ? 3.972 -11.627 -4.434 1.00 96.75 170 TYR A C 1
ATOM 1350 O O . TYR A 1 170 ? 3.106 -12.490 -4.578 1.00 96.75 170 TYR A O 1
ATOM 1358 N N . GLY A 1 171 ? 3.921 -10.448 -5.053 1.00 95.81 171 GLY A N 1
ATOM 1359 C CA . GLY A 1 171 ? 2.905 -10.061 -6.036 1.00 95.81 171 GLY A CA 1
ATOM 1360 C C . GLY A 1 171 ? 3.507 -9.784 -7.416 1.00 95.81 171 GLY A C 1
ATOM 1361 O O . GLY A 1 171 ? 4.728 -9.719 -7.548 1.00 95.81 171 GLY A O 1
ATOM 1362 N N . PRO A 1 172 ? 2.702 -9.634 -8.482 1.00 95.00 172 PRO A N 1
ATOM 1363 C CA . PRO A 1 172 ? 3.201 -9.226 -9.794 1.00 95.00 172 PRO A CA 1
ATOM 1364 C C . PRO A 1 172 ? 3.925 -7.876 -9.719 1.00 95.00 172 PRO A C 1
ATOM 1366 O O . PRO A 1 172 ? 3.320 -6.860 -9.391 1.00 95.00 172 PRO A O 1
ATOM 1369 N N . GLY A 1 173 ? 5.223 -7.868 -10.032 1.00 91.75 173 GLY A N 1
ATOM 1370 C CA . GLY A 1 173 ? 6.035 -6.650 -10.012 1.00 91.75 173 GLY A CA 1
ATOM 1371 C C . GLY A 1 173 ? 6.037 -5.891 -11.330 1.00 91.75 173 GLY A C 1
ATOM 1372 O O . GLY A 1 173 ? 6.245 -4.690 -11.316 1.00 91.75 173 GLY A O 1
ATOM 1373 N N . TYR A 1 174 ? 5.810 -6.576 -12.458 1.00 93.00 174 TYR A N 1
ATOM 1374 C CA . TYR A 1 174 ? 5.702 -5.966 -13.788 1.00 93.00 174 TYR A CA 1
ATOM 1375 C C . TYR A 1 174 ? 4.236 -5.855 -14.191 1.00 93.00 174 TYR A C 1
ATOM 1377 O O . TYR A 1 174 ? 3.596 -6.859 -14.519 1.00 93.00 174 TYR A O 1
ATOM 1385 N N . VAL A 1 175 ? 3.717 -4.634 -14.224 1.00 92.50 175 VAL A N 1
ATOM 1386 C CA . VAL A 1 175 ? 2.284 -4.363 -14.377 1.00 92.50 175 VAL A CA 1
ATOM 1387 C C . VAL A 1 175 ? 2.039 -3.215 -15.348 1.00 92.50 175 VAL A C 1
ATOM 1389 O O . VAL A 1 175 ? 2.929 -2.413 -15.625 1.00 92.50 175 VAL A O 1
ATOM 1392 N N . LEU A 1 176 ? 0.834 -3.168 -15.915 1.00 94.12 176 LEU A N 1
ATOM 1393 C CA . LEU A 1 176 ? 0.350 -1.979 -16.610 1.00 94.12 176 LEU A CA 1
ATOM 1394 C C . LEU A 1 176 ? -0.243 -1.033 -15.569 1.00 94.12 176 LEU A C 1
ATOM 1396 O O . LEU A 1 176 ? -1.007 -1.476 -14.715 1.00 94.12 176 LEU A O 1
ATOM 1400 N N . THR A 1 177 ? 0.113 0.242 -15.648 1.00 92.81 177 THR A N 1
ATOM 1401 C CA . THR A 1 177 ? -0.389 1.294 -14.759 1.00 92.81 177 THR A CA 1
ATOM 1402 C C . THR A 1 177 ? -0.953 2.440 -15.588 1.00 92.81 177 THR A C 1
ATOM 1404 O O . THR A 1 177 ? -0.521 2.633 -16.730 1.00 92.81 177 THR A O 1
ATOM 1407 N N . GLU A 1 178 ? -1.894 3.200 -15.026 1.00 90.56 178 GLU A N 1
ATOM 1408 C CA . GLU A 1 178 ? -2.309 4.491 -15.577 1.00 90.56 178 GLU A CA 1
ATOM 1409 C C . GLU A 1 178 ? -1.750 5.665 -14.778 1.00 90.56 178 GLU A C 1
ATOM 1411 O O . GLU A 1 178 ? -1.579 5.598 -13.559 1.00 90.56 178 GLU A O 1
ATOM 1416 N N . PHE A 1 179 ? -1.438 6.745 -15.490 1.00 86.25 179 PHE A N 1
ATOM 1417 C CA . PHE A 1 179 ? -1.000 8.009 -14.914 1.00 86.25 179 PHE A CA 1
ATOM 1418 C C . PHE A 1 179 ? -1.288 9.179 -15.859 1.00 86.25 179 PHE A C 1
ATOM 1420 O O . PHE A 1 179 ? -1.448 9.012 -17.068 1.00 86.25 179 PHE A O 1
ATOM 1427 N N . LEU A 1 180 ? -1.312 10.395 -15.311 1.00 81.75 180 LEU A N 1
ATOM 1428 C CA . LEU A 1 180 ? -1.497 11.629 -16.073 1.00 81.75 180 LEU A CA 1
ATOM 1429 C C . LEU A 1 180 ? -0.173 12.313 -16.403 1.00 81.75 180 LEU A C 1
ATOM 1431 O O . LEU A 1 180 ? 0.652 12.562 -15.521 1.00 81.75 180 LEU A O 1
ATOM 1435 N N . VAL A 1 181 ? -0.050 12.762 -17.651 1.00 79.38 181 VAL A N 1
ATOM 1436 C CA . VAL A 1 181 ? 0.967 13.730 -18.085 1.00 79.38 181 VAL A CA 1
ATOM 1437 C C . VAL A 1 181 ? 0.264 14.869 -18.805 1.00 79.38 181 VAL A C 1
ATOM 1439 O O . VAL A 1 181 ? -0.455 14.644 -19.775 1.00 79.38 181 VAL A O 1
ATOM 1442 N N . ASN A 1 182 ? 0.428 16.100 -18.312 1.00 79.38 182 ASN A N 1
ATOM 1443 C CA . ASN A 1 182 ? -0.166 17.308 -18.903 1.00 79.38 182 ASN A CA 1
ATOM 1444 C C . ASN A 1 182 ? -1.682 17.197 -19.190 1.00 79.38 182 ASN A C 1
ATOM 1446 O O . ASN A 1 182 ? -2.176 17.739 -20.170 1.00 79.38 182 ASN A O 1
ATOM 1450 N N . GLY A 1 183 ? -2.421 16.480 -18.331 1.00 74.94 183 GLY A N 1
ATOM 1451 C CA . GLY A 1 183 ? -3.877 16.301 -18.456 1.00 74.94 183 GLY A CA 1
ATOM 1452 C C . GLY A 1 183 ? -4.313 15.174 -19.399 1.00 74.94 183 GLY A C 1
ATOM 1453 O O . GLY A 1 183 ? -5.505 14.942 -19.539 1.00 74.94 183 GLY A O 1
ATOM 1454 N N . SER A 1 184 ? -3.372 14.454 -20.014 1.00 79.94 184 SER A N 1
ATOM 1455 C CA . SER A 1 184 ? -3.656 13.252 -20.807 1.00 79.94 184 SER A CA 1
ATOM 1456 C C . SER A 1 184 ? -3.334 11.989 -20.012 1.00 79.94 184 SER A C 1
ATOM 1458 O O . SER A 1 184 ? -2.317 11.948 -19.316 1.00 79.94 184 SER A O 1
ATOM 1460 N N . VAL A 1 185 ? -4.201 10.977 -20.112 1.00 85.19 185 VAL A N 1
ATOM 1461 C CA . VAL A 1 185 ? -4.021 9.654 -19.492 1.00 85.19 185 VAL A CA 1
ATOM 1462 C C . VAL A 1 185 ? -3.076 8.813 -20.348 1.00 85.19 185 VAL A C 1
A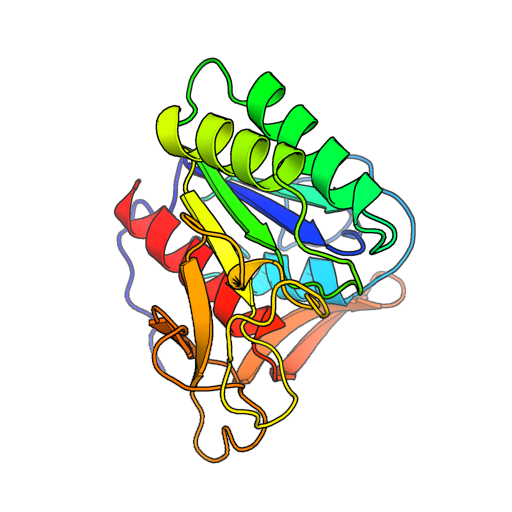TOM 1464 O O . VAL A 1 185 ? -3.249 8.726 -21.564 1.00 85.19 185 VAL A O 1
ATOM 1467 N N . TYR A 1 186 ? -2.092 8.184 -19.711 1.00 88.31 186 TYR A N 1
ATOM 1468 C CA . TYR A 1 186 ? -1.151 7.255 -20.328 1.00 88.31 186 TYR A CA 1
ATOM 1469 C C . TYR A 1 186 ? -1.216 5.911 -19.617 1.00 88.31 186 TYR A C 1
ATOM 1471 O O . TYR A 1 186 ? -1.231 5.860 -18.390 1.00 88.31 186 TYR A O 1
ATOM 1479 N N . SER A 1 187 ? -1.180 4.828 -20.394 1.00 92.88 187 SER A N 1
ATOM 1480 C CA . SER A 1 187 ? -0.959 3.480 -19.877 1.00 92.88 187 SER A CA 1
ATOM 1481 C C . SER A 1 187 ? 0.460 3.033 -20.223 1.00 92.88 187 SER A C 1
ATOM 1483 O O . SER A 1 187 ? 0.850 3.065 -21.393 1.00 92.88 187 SER A O 1
ATOM 1485 N N . TYR A 1 188 ? 1.239 2.592 -19.236 1.00 91.19 188 TYR A N 1
ATOM 1486 C CA . TYR A 1 188 ? 2.608 2.122 -19.466 1.00 91.19 188 TYR A CA 1
ATOM 1487 C C . TYR A 1 188 ? 2.926 0.879 -18.639 1.00 91.19 188 TYR A C 1
ATOM 1489 O O . TYR A 1 188 ? 2.361 0.661 -17.567 1.00 91.19 188 TYR A O 1
ATOM 1497 N N . ARG A 1 189 ? 3.833 0.040 -19.153 1.00 92.25 189 ARG A N 1
ATOM 1498 C CA . ARG A 1 189 ? 4.342 -1.116 -18.414 1.00 92.25 189 ARG A CA 1
ATOM 1499 C C . ARG A 1 189 ? 5.449 -0.650 -17.479 1.00 92.25 189 ARG A C 1
ATOM 1501 O O . ARG A 1 189 ? 6.531 -0.305 -17.943 1.00 92.25 189 ARG A O 1
ATOM 1508 N N . ASN A 1 190 ? 5.191 -0.717 -16.184 1.00 91.25 190 ASN A N 1
ATOM 1509 C CA . ASN A 1 190 ? 6.149 -0.380 -15.142 1.00 91.25 190 ASN A CA 1
ATOM 1510 C C . ASN A 1 190 ? 6.575 -1.626 -14.365 1.00 91.25 190 ASN A C 1
ATOM 1512 O O . ASN A 1 190 ? 5.979 -2.699 -14.515 1.00 91.25 190 ASN A O 1
ATOM 1516 N N . TYR A 1 191 ? 7.638 -1.491 -13.573 1.00 92.69 191 TYR A N 1
ATOM 1517 C CA . TYR A 1 191 ? 8.132 -2.563 -12.722 1.00 92.69 191 TYR A CA 1
ATOM 1518 C C . TYR A 1 191 ? 8.617 -2.056 -11.364 1.00 92.69 191 TYR A C 1
ATOM 1520 O O . TYR A 1 191 ? 9.137 -0.949 -11.267 1.00 92.69 191 TYR A O 1
ATOM 1528 N N . GLY A 1 192 ? 8.444 -2.874 -10.328 1.00 94.25 192 GLY A N 1
ATOM 1529 C CA . GLY A 1 192 ? 8.928 -2.583 -8.981 1.00 94.25 192 GLY A CA 1
ATOM 1530 C C . GLY A 1 192 ? 8.099 -3.274 -7.903 1.00 94.25 192 GLY A C 1
ATOM 1531 O O . GLY A 1 192 ? 6.921 -3.584 -8.102 1.00 94.25 192 GLY A O 1
ATOM 1532 N N . THR A 1 193 ? 8.691 -3.474 -6.727 1.00 96.38 193 THR A N 1
ATOM 1533 C CA . THR A 1 193 ? 7.940 -3.862 -5.518 1.00 96.38 193 THR A CA 1
ATOM 1534 C C . THR A 1 193 ? 6.919 -2.793 -5.127 1.00 96.38 193 THR A C 1
ATOM 1536 O O . THR A 1 193 ? 5.858 -3.122 -4.600 1.00 96.38 193 THR A O 1
ATOM 1539 N N . SER A 1 194 ? 7.172 -1.541 -5.518 1.00 95.25 194 SER A N 1
ATOM 1540 C CA . SER A 1 194 ? 6.251 -0.409 -5.413 1.00 95.25 194 SER A CA 1
ATOM 1541 C C . SER A 1 194 ? 4.930 -0.565 -6.171 1.00 95.25 194 SER A C 1
ATOM 1543 O O . SER A 1 194 ? 3.992 0.180 -5.918 1.00 95.25 194 SER A O 1
ATOM 1545 N N . PHE A 1 195 ? 4.828 -1.525 -7.096 1.00 96.12 195 PHE A N 1
ATOM 1546 C CA . PHE A 1 195 ? 3.559 -1.861 -7.750 1.00 96.12 195 PHE A CA 1
ATOM 1547 C C . PHE A 1 195 ? 2.999 -3.209 -7.294 1.00 96.12 195 PHE A C 1
ATOM 1549 O O . PHE A 1 195 ? 1.785 -3.397 -7.302 1.00 96.12 195 PHE A O 1
ATOM 1556 N N . ALA A 1 196 ? 3.861 -4.124 -6.841 1.00 97.38 196 ALA A N 1
ATOM 1557 C CA . ALA A 1 196 ? 3.425 -5.377 -6.235 1.00 97.38 196 ALA A CA 1
ATOM 1558 C C . ALA A 1 196 ? 2.664 -5.127 -4.921 1.00 97.38 196 ALA A C 1
ATOM 1560 O O . ALA A 1 196 ? 1.581 -5.680 -4.736 1.00 97.38 196 ALA A O 1
ATOM 1561 N N . SER A 1 197 ? 3.189 -4.259 -4.049 1.00 98.31 197 SER A N 1
ATOM 1562 C CA . SER A 1 197 ? 2.574 -3.906 -2.760 1.00 98.31 197 SER A CA 1
ATOM 1563 C C . SER A 1 197 ? 1.136 -3.371 -2.892 1.00 98.31 197 SER A C 1
ATOM 1565 O O . SER A 1 197 ? 0.216 -4.014 -2.375 1.00 98.31 197 SER A O 1
ATOM 1567 N N . PRO A 1 198 ? 0.868 -2.291 -3.656 1.00 98.06 198 PRO A N 1
ATOM 1568 C CA . PRO A 1 198 ? -0.488 -1.765 -3.805 1.00 98.06 198 PRO A CA 1
ATOM 1569 C C . PRO A 1 198 ? -1.424 -2.724 -4.548 1.00 98.06 198 PRO A C 1
ATOM 1571 O O . PRO A 1 198 ? -2.618 -2.764 -4.246 1.00 98.06 198 PRO A O 1
ATOM 1574 N N . LEU A 1 199 ? -0.916 -3.536 -5.481 1.00 98.00 199 LEU A N 1
ATOM 1575 C CA . LEU A 1 199 ? -1.720 -4.567 -6.139 1.00 98.00 199 LEU A CA 1
ATOM 1576 C C . LEU A 1 199 ? -2.190 -5.624 -5.132 1.00 98.00 199 LEU A C 1
ATOM 1578 O O . LEU A 1 199 ? -3.374 -5.964 -5.122 1.00 98.00 199 LEU A O 1
ATOM 1582 N N . ILE A 1 200 ? -1.300 -6.122 -4.267 1.00 98.50 200 ILE A N 1
ATOM 1583 C CA . ILE A 1 200 ? -1.665 -7.077 -3.211 1.00 98.50 200 ILE A CA 1
ATOM 1584 C C . ILE A 1 200 ? -2.630 -6.438 -2.208 1.00 98.50 200 ILE A C 1
ATOM 1586 O O . ILE A 1 200 ? -3.629 -7.072 -1.867 1.00 98.50 200 ILE A O 1
ATOM 1590 N N . ALA A 1 201 ? -2.421 -5.177 -1.817 1.00 98.56 201 ALA A N 1
ATOM 1591 C CA . ALA A 1 201 ? -3.380 -4.445 -0.987 1.00 98.56 201 ALA A CA 1
ATOM 1592 C C . ALA A 1 201 ? -4.777 -4.393 -1.643 1.00 98.56 201 ALA A C 1
ATOM 1594 O O . ALA A 1 201 ? -5.789 -4.628 -0.982 1.00 98.56 201 ALA A O 1
ATOM 1595 N N . GLY A 1 202 ? -4.840 -4.178 -2.961 1.00 98.50 202 GLY A N 1
ATOM 1596 C CA . GLY A 1 202 ? -6.074 -4.275 -3.740 1.00 98.50 202 GLY A CA 1
ATOM 1597 C C . GLY A 1 202 ? -6.690 -5.677 -3.725 1.00 98.50 202 GLY A C 1
ATOM 1598 O O . GLY A 1 202 ? -7.880 -5.827 -3.465 1.00 98.50 202 GLY A O 1
ATOM 1599 N N . VAL A 1 203 ? -5.904 -6.736 -3.932 1.00 98.25 203 VAL A N 1
ATOM 1600 C CA . VAL A 1 203 ? -6.410 -8.118 -3.830 1.00 98.25 203 VAL A CA 1
ATOM 1601 C C . VAL A 1 203 ? -7.015 -8.371 -2.449 1.00 98.25 203 VAL A C 1
ATOM 1603 O O . VAL A 1 203 ? -8.125 -8.893 -2.358 1.00 98.25 203 VAL A O 1
ATOM 1606 N N . ILE A 1 204 ? -6.351 -7.938 -1.381 1.00 98.25 204 ILE A N 1
ATOM 1607 C CA . ILE A 1 204 ? -6.849 -8.093 -0.011 1.00 98.25 204 ILE A CA 1
ATOM 1608 C C . ILE A 1 204 ? -8.143 -7.304 0.202 1.00 98.25 204 ILE A C 1
ATOM 1610 O O . ILE A 1 204 ? -9.093 -7.843 0.769 1.00 98.25 204 ILE A O 1
ATOM 1614 N N . ALA A 1 205 ? -8.257 -6.099 -0.357 1.00 98.44 205 ALA A N 1
ATOM 1615 C CA . ALA A 1 205 ? -9.510 -5.354 -0.328 1.00 98.44 205 ALA A CA 1
ATOM 1616 C C . ALA A 1 205 ? -10.671 -6.116 -1.000 1.00 98.44 205 ALA A C 1
ATOM 1618 O O . ALA A 1 205 ? -11.795 -6.050 -0.508 1.00 98.44 205 ALA A O 1
ATOM 1619 N N . THR A 1 206 ? -10.427 -6.893 -2.065 1.00 98.00 206 THR A N 1
ATOM 1620 C CA . THR A 1 206 ? -11.477 -7.743 -2.673 1.00 98.00 206 THR A CA 1
ATOM 1621 C C . THR A 1 206 ? -11.916 -8.906 -1.787 1.00 98.00 206 THR A C 1
ATOM 1623 O O . THR A 1 206 ? -13.051 -9.359 -1.908 1.00 98.00 206 THR A O 1
ATOM 1626 N N . ILE A 1 207 ? -11.038 -9.383 -0.902 1.00 97.06 207 ILE A N 1
ATOM 1627 C CA . ILE A 1 207 ? -11.337 -10.457 0.054 1.00 97.06 207 ILE A CA 1
ATOM 1628 C C . ILE A 1 207 ? -12.119 -9.903 1.252 1.00 97.06 207 ILE A C 1
ATOM 1630 O O . ILE A 1 207 ? -12.983 -10.589 1.791 1.00 97.06 207 ILE A O 1
ATOM 1634 N N . MET A 1 208 ? -11.840 -8.661 1.654 1.00 97.00 208 MET A N 1
ATOM 1635 C CA . MET A 1 208 ? -12.501 -7.992 2.780 1.00 97.00 208 MET A CA 1
ATOM 1636 C C . MET A 1 208 ? -13.930 -7.505 2.468 1.00 97.00 208 MET A C 1
ATOM 1638 O O . MET A 1 208 ? -14.684 -7.241 3.406 1.00 97.00 208 MET A O 1
ATOM 1642 N N . SER A 1 209 ? -14.290 -7.336 1.186 1.00 92.62 209 SER A N 1
ATOM 1643 C CA . SER A 1 209 ? -15.559 -6.732 0.723 1.00 92.62 209 SER A CA 1
ATOM 1644 C C . SER A 1 209 ? -16.673 -7.729 0.418 1.00 92.62 209 SER A C 1
ATOM 1646 O O . SER A 1 209 ? -17.799 -7.508 0.912 1.00 92.62 209 SER A O 1
#

pLDDT: mean 89.25, std 13.29, range [37.47, 98.81]